Protein AF-A0A433P5H1-F1 (afdb_monomer)

Sequence (281 aa):
MRILTWNINGIRTVLQYYPWSKTKSYKVELHFIELILLGNHHPISWNLSVLLSVGRCLIQYMPNLIHHRPNHSFQETKITRSKLGPDVAMIPGYDAYFSFTRVKQGYSGVVTYVRHPLTPLAAEEGITGVLHRSSPNDETPGPIGHYPSLSVSDAQILDSEGRCVILDFGFFVLFNVYFPHLSGPDRESFKSLFNSVLQCRVEALLDAGREVIVAGDVNVCHREIDHCDPRQSCKDNELQEFGDQPARKWLDTFLAPNGRMVDMCRKFWPERKGMFTCKLG

Structure (mmCIF, N/CA/C/O backbone):
data_AF-A0A433P5H1-F1
#
_entry.id   AF-A0A433P5H1-F1
#
loop_
_atom_site.group_PDB
_atom_site.id
_atom_site.type_symbol
_atom_site.label_atom_id
_atom_site.label_alt_id
_atom_site.label_comp_id
_atom_site.label_asym_id
_atom_site.label_entity_id
_atom_site.label_seq_id
_atom_site.pdbx_PDB_ins_code
_atom_site.Cartn_x
_atom_site.Cartn_y
_atom_site.Cartn_z
_atom_site.occupancy
_atom_site.B_iso_or_equiv
_atom_site.auth_seq_id
_atom_site.auth_comp_id
_atom_site.auth_asym_id
_atom_site.auth_atom_id
_atom_site.pdbx_PDB_model_num
ATOM 1 N N . MET A 1 1 ? -12.288 -11.397 -6.838 1.00 35.31 1 MET A N 1
ATOM 2 C CA . MET A 1 1 ? -11.614 -11.502 -5.535 1.00 35.31 1 MET A CA 1
ATOM 3 C C . MET A 1 1 ? -10.761 -10.258 -5.252 1.00 35.31 1 MET A C 1
ATOM 5 O O . MET A 1 1 ? -9.715 -10.080 -5.856 1.00 35.31 1 MET A O 1
ATOM 9 N N . ARG A 1 2 ? -11.205 -9.416 -4.304 1.00 49.09 2 ARG A N 1
ATOM 10 C CA . ARG A 1 2 ? -10.565 -8.147 -3.903 1.00 49.09 2 ARG A CA 1
ATOM 11 C C . ARG A 1 2 ? -9.982 -8.294 -2.498 1.00 49.09 2 ARG A C 1
ATOM 13 O O . ARG A 1 2 ? -10.756 -8.536 -1.576 1.00 49.09 2 ARG A O 1
ATOM 20 N N . ILE A 1 3 ? -8.663 -8.219 -2.329 1.00 48.94 3 ILE A N 1
ATOM 21 C CA . ILE A 1 3 ? -7.990 -8.653 -1.087 1.00 48.94 3 ILE A CA 1
ATOM 22 C C . ILE A 1 3 ? -7.079 -7.559 -0.531 1.00 48.94 3 ILE A C 1
ATOM 24 O O . ILE A 1 3 ? -6.221 -7.079 -1.262 1.00 48.94 3 ILE A O 1
ATOM 28 N N . LEU A 1 4 ? -7.204 -7.244 0.763 1.00 43.41 4 LEU A N 1
ATOM 29 C CA . LEU A 1 4 ? -6.192 -6.523 1.547 1.00 43.41 4 LEU A CA 1
ATOM 30 C C . LEU A 1 4 ? -5.523 -7.465 2.574 1.00 43.41 4 LEU A C 1
ATOM 32 O O . LEU A 1 4 ? -6.232 -8.188 3.281 1.00 43.41 4 LEU A O 1
ATOM 36 N N . THR A 1 5 ? -4.182 -7.478 2.664 1.00 47.00 5 THR A N 1
ATOM 37 C CA . THR A 1 5 ? -3.417 -8.242 3.689 1.00 47.00 5 THR A CA 1
ATOM 38 C C . THR A 1 5 ? -2.264 -7.452 4.319 1.00 47.00 5 THR A C 1
ATOM 40 O O . THR A 1 5 ? -1.743 -6.522 3.703 1.00 47.00 5 THR A O 1
ATOM 43 N N . TRP A 1 6 ? -1.853 -7.849 5.536 1.00 45.66 6 TRP A N 1
ATOM 44 C CA . TRP A 1 6 ? -1.022 -7.040 6.438 1.00 45.66 6 TRP A CA 1
ATOM 45 C C . TRP A 1 6 ? 0.355 -7.648 6.812 1.00 45.66 6 TRP A C 1
ATOM 47 O O . TRP A 1 6 ? 0.444 -8.783 7.291 1.00 45.66 6 TRP A O 1
ATOM 57 N N . ASN A 1 7 ? 1.370 -6.798 6.591 1.00 55.28 7 ASN A N 1
ATOM 58 C CA . ASN A 1 7 ? 2.763 -6.613 7.059 1.00 55.28 7 ASN A CA 1
ATOM 59 C C . ASN A 1 7 ? 3.743 -7.782 7.374 1.00 55.28 7 ASN A C 1
ATOM 61 O O . ASN A 1 7 ? 3.466 -8.665 8.186 1.00 55.28 7 ASN A O 1
ATOM 65 N N . ILE A 1 8 ? 4.964 -7.656 6.815 1.00 41.97 8 ILE A N 1
ATOM 66 C CA . ILE A 1 8 ? 6.270 -8.024 7.407 1.00 41.97 8 ILE A CA 1
ATOM 67 C C . ILE A 1 8 ? 7.195 -6.793 7.295 1.00 41.97 8 ILE A C 1
ATOM 69 O O . ILE A 1 8 ? 7.596 -6.411 6.193 1.00 41.97 8 ILE A O 1
ATOM 73 N N . ASN A 1 9 ? 7.584 -6.203 8.430 1.00 45.72 9 ASN A N 1
ATOM 74 C CA . ASN A 1 9 ? 8.481 -5.046 8.451 1.00 45.72 9 ASN A CA 1
ATOM 75 C C . ASN A 1 9 ? 9.942 -5.467 8.235 1.00 45.72 9 ASN A C 1
ATOM 77 O O . ASN A 1 9 ? 10.543 -6.110 9.099 1.00 45.72 9 ASN A O 1
ATOM 81 N N . GLY A 1 10 ? 10.514 -5.028 7.109 1.00 45.97 10 GLY A N 1
ATOM 82 C CA . GLY A 1 10 ? 11.950 -4.957 6.848 1.00 45.97 10 GLY A CA 1
ATOM 83 C C . GLY A 1 10 ? 12.648 -6.299 6.641 1.00 45.97 10 GLY A C 1
ATOM 84 O O . GLY A 1 10 ? 12.920 -7.026 7.592 1.00 45.97 10 GLY A O 1
ATOM 85 N N . ILE A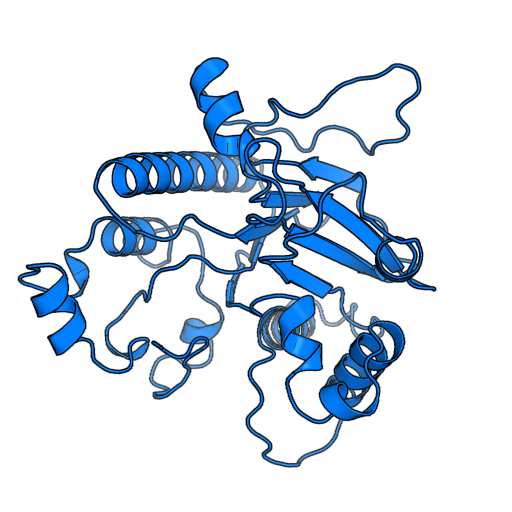 1 11 ? 13.113 -6.562 5.415 1.00 46.19 11 ILE A N 1
ATOM 86 C CA . ILE A 1 11 ? 13.964 -7.732 5.111 1.00 46.19 11 ILE A CA 1
ATOM 87 C C . ILE A 1 11 ? 15.212 -7.781 6.023 1.00 46.19 11 ILE A C 1
ATOM 89 O O . ILE A 1 11 ? 15.625 -8.833 6.497 1.00 46.19 11 ILE A O 1
ATOM 93 N N . ARG A 1 12 ? 15.769 -6.610 6.374 1.00 45.72 12 ARG A N 1
ATOM 94 C CA . ARG A 1 12 ? 16.958 -6.481 7.238 1.00 45.72 12 ARG A CA 1
ATOM 95 C C . ARG A 1 12 ? 16.707 -6.863 8.697 1.00 45.72 12 ARG A C 1
ATOM 97 O O . ARG A 1 12 ? 17.631 -7.320 9.368 1.00 45.72 12 ARG A O 1
ATOM 104 N N . THR A 1 13 ? 15.501 -6.627 9.206 1.00 48.03 13 THR A N 1
ATOM 105 C CA . THR A 1 13 ? 15.136 -6.918 10.598 1.00 48.03 13 THR A CA 1
ATOM 106 C C . THR A 1 13 ? 14.777 -8.382 10.789 1.00 48.03 13 THR A C 1
ATOM 108 O O . THR A 1 13 ? 14.975 -8.893 11.885 1.00 48.03 13 THR A O 1
ATOM 111 N N . VAL A 1 14 ? 14.368 -9.098 9.734 1.00 47.91 14 VAL A N 1
ATOM 112 C CA . VAL A 1 14 ? 14.086 -10.544 9.804 1.00 47.91 14 VAL A CA 1
ATOM 113 C C . VAL A 1 14 ? 15.299 -11.336 10.306 1.00 47.91 14 VAL A C 1
ATOM 115 O O . VAL A 1 14 ? 15.149 -12.186 11.182 1.00 47.91 14 VAL A O 1
ATOM 118 N N . LEU A 1 15 ? 16.520 -10.982 9.880 1.00 49.72 15 LEU A N 1
ATOM 119 C CA . LEU A 1 15 ? 17.766 -11.604 10.363 1.00 49.72 15 LEU A CA 1
ATOM 120 C C . LEU A 1 15 ? 18.070 -11.341 11.850 1.00 49.72 15 LEU A C 1
ATOM 122 O O . LEU A 1 15 ? 19.042 -11.875 12.377 1.00 49.72 15 LEU A O 1
ATOM 126 N N . GLN A 1 16 ? 17.289 -10.511 12.538 1.00 49.03 16 GLN A N 1
ATOM 127 C CA . GLN A 1 16 ? 17.422 -10.282 13.979 1.00 49.03 16 GLN A CA 1
ATOM 128 C C . GLN A 1 16 ? 16.511 -11.215 14.794 1.00 49.03 16 GLN A C 1
ATOM 130 O O . GLN A 1 16 ? 16.732 -11.386 15.992 1.00 49.03 16 GLN A O 1
ATOM 135 N N . TYR A 1 17 ? 15.539 -11.875 14.156 1.00 42.44 17 TYR A N 1
ATOM 136 C CA . TYR A 1 17 ? 14.603 -12.793 14.804 1.00 42.44 17 TYR A CA 1
ATOM 137 C C . TYR A 1 17 ? 15.025 -14.255 14.621 1.00 42.44 17 TYR A C 1
ATOM 139 O O . TYR A 1 17 ? 15.612 -14.648 13.615 1.00 42.44 17 TYR A O 1
ATOM 147 N N . TYR A 1 18 ? 14.741 -15.093 15.615 1.00 41.03 18 TYR A N 1
ATOM 148 C CA . TYR A 1 18 ? 14.962 -16.537 15.528 1.00 41.03 18 TYR A CA 1
ATOM 149 C C . TYR A 1 18 ? 13.942 -17.188 14.564 1.00 41.03 18 TYR A C 1
ATOM 151 O O . TYR A 1 18 ? 12.782 -16.785 14.601 1.00 41.03 18 TYR A O 1
ATOM 159 N N . PRO A 1 19 ? 14.311 -18.210 13.755 1.00 41.72 19 PRO A N 1
ATOM 160 C CA . PRO A 1 19 ? 15.626 -18.862 13.666 1.00 41.72 19 PRO A CA 1
ATOM 161 C C . PRO A 1 19 ? 16.646 -18.146 12.760 1.00 41.72 19 PRO A C 1
ATOM 163 O O . PRO A 1 19 ? 17.819 -18.523 12.751 1.00 41.72 19 PRO A O 1
ATOM 166 N N . TRP A 1 20 ? 16.233 -17.113 12.024 1.00 51.00 20 TRP A N 1
ATOM 167 C CA . TRP A 1 20 ? 17.030 -16.439 10.988 1.00 51.00 20 TRP A CA 1
ATOM 168 C C . TRP A 1 20 ? 18.277 -15.715 11.514 1.00 51.00 20 TRP A C 1
ATOM 170 O O . TRP A 1 20 ? 19.281 -15.613 10.806 1.00 51.00 20 TRP A O 1
ATOM 180 N N . SER A 1 21 ? 18.279 -15.317 12.787 1.00 51.84 21 SER A N 1
ATOM 181 C CA . SER A 1 21 ? 19.451 -14.759 13.472 1.00 51.84 21 SER A CA 1
ATOM 182 C C . SER A 1 21 ? 20.641 -15.710 13.584 1.00 51.84 21 SER A C 1
ATOM 184 O O . SER A 1 21 ? 21.773 -15.247 13.752 1.00 51.84 21 SER A O 1
ATOM 186 N N . LYS A 1 22 ? 20.424 -17.025 13.427 1.00 55.06 22 LYS A N 1
ATOM 187 C CA . LYS A 1 22 ? 21.502 -18.026 13.416 1.00 55.06 22 LYS A CA 1
ATOM 188 C C . LYS A 1 22 ? 22.166 -18.192 12.052 1.00 55.06 22 LYS A C 1
ATOM 190 O O . LYS A 1 22 ? 23.351 -18.501 12.003 1.00 55.06 22 LYS A O 1
ATOM 195 N N . THR A 1 23 ? 21.425 -18.017 10.959 1.00 60.25 23 THR A N 1
ATOM 196 C CA . THR A 1 23 ? 21.909 -18.316 9.601 1.00 60.25 23 THR A CA 1
ATOM 197 C C . THR A 1 23 ? 22.296 -17.068 8.817 1.00 60.25 23 THR A C 1
ATOM 199 O O . THR A 1 23 ? 23.114 -17.173 7.907 1.00 60.25 23 THR A O 1
ATOM 202 N N . LYS A 1 24 ? 21.745 -15.894 9.174 1.00 58.88 24 LYS A N 1
ATOM 203 C CA . LYS A 1 24 ? 22.037 -14.584 8.557 1.00 58.88 24 LYS A CA 1
ATOM 204 C C . LYS A 1 24 ? 22.008 -14.608 7.019 1.00 58.88 24 LYS A C 1
ATOM 206 O O . LYS A 1 24 ? 22.785 -13.913 6.372 1.00 58.88 24 LYS A O 1
ATOM 211 N N . SER A 1 25 ? 21.132 -15.426 6.432 1.00 58.28 25 SER A N 1
ATOM 212 C CA . SER A 1 25 ? 21.059 -15.642 4.986 1.00 58.28 25 SER A CA 1
ATOM 213 C C . SER A 1 25 ? 19.622 -15.550 4.482 1.00 58.28 25 SER A C 1
ATOM 215 O O . SER A 1 25 ? 18.773 -16.354 4.870 1.00 58.28 25 SER A O 1
ATOM 217 N N . TYR A 1 26 ? 19.383 -14.630 3.545 1.00 54.66 26 TYR A N 1
ATOM 218 C CA . TYR A 1 26 ? 18.093 -14.454 2.865 1.00 54.66 26 TYR A CA 1
ATOM 219 C C . TYR A 1 26 ? 17.692 -15.684 2.026 1.00 54.66 26 TYR A C 1
ATOM 221 O O . TYR A 1 26 ? 16.515 -16.005 1.891 1.00 54.66 26 TYR A O 1
ATOM 229 N N . LYS A 1 27 ? 18.672 -16.456 1.529 1.00 55.88 27 LYS A N 1
ATOM 230 C CA . LYS A 1 27 ? 18.425 -17.729 0.825 1.00 55.88 27 LYS A CA 1
ATOM 231 C C . LYS A 1 27 ? 17.810 -18.784 1.750 1.00 55.88 27 LYS A C 1
ATOM 233 O O . LYS A 1 27 ? 16.952 -19.559 1.336 1.00 55.88 27 LYS A O 1
ATOM 238 N N . VAL A 1 28 ? 18.260 -18.813 3.003 1.00 51.38 28 VAL A N 1
ATOM 239 C CA . VAL A 1 28 ? 17.728 -19.711 4.034 1.00 51.38 28 VAL A CA 1
ATOM 240 C C . VAL A 1 28 ? 16.360 -19.217 4.517 1.00 51.38 28 VAL A C 1
ATOM 242 O O . VAL A 1 28 ? 15.496 -20.032 4.813 1.00 51.38 28 VAL A O 1
ATOM 245 N N . GLU A 1 29 ? 16.118 -17.905 4.523 1.00 54.69 29 GLU A N 1
ATOM 246 C CA . GLU A 1 29 ? 14.837 -17.301 4.907 1.00 54.69 29 GLU A CA 1
ATOM 247 C C . GLU A 1 29 ? 13.662 -17.779 4.050 1.00 54.69 29 GLU A C 1
ATOM 249 O O . GLU A 1 29 ? 12.714 -18.334 4.606 1.00 54.69 29 GLU A O 1
ATOM 254 N N . LEU A 1 30 ? 13.745 -17.650 2.720 1.00 52.72 30 LEU A N 1
ATOM 255 C CA . LEU A 1 30 ? 12.670 -18.103 1.825 1.00 52.72 30 LEU A CA 1
ATOM 256 C C . LEU A 1 30 ? 12.423 -19.610 1.956 1.00 52.72 30 LEU A C 1
ATOM 258 O O . LEU A 1 30 ? 11.279 -20.055 1.983 1.00 52.72 30 LEU A O 1
ATOM 262 N N . HIS A 1 31 ? 13.487 -20.396 2.138 1.00 48.28 31 HIS A N 1
ATOM 263 C CA . HIS A 1 31 ? 13.376 -21.836 2.355 1.00 48.28 31 HIS A CA 1
ATOM 264 C C . HIS A 1 31 ? 12.679 -22.180 3.686 1.00 48.28 31 HIS A C 1
ATOM 266 O O . HIS A 1 31 ? 11.855 -23.090 3.734 1.00 48.28 31 HIS A O 1
ATOM 272 N N . PHE A 1 32 ? 12.958 -21.445 4.769 1.00 45.59 32 PHE A N 1
ATOM 273 C CA . PHE A 1 32 ? 12.267 -21.619 6.053 1.00 45.59 32 PHE A CA 1
ATOM 274 C C . PHE A 1 32 ? 10.804 -21.176 5.992 1.00 45.59 32 PHE A C 1
ATOM 276 O O . PHE A 1 32 ? 9.950 -21.852 6.565 1.00 45.59 32 PHE A O 1
ATOM 283 N N . ILE A 1 33 ? 10.501 -20.083 5.284 1.00 48.59 33 ILE A N 1
ATOM 284 C CA . ILE A 1 33 ? 9.118 -19.660 5.037 1.00 48.59 33 ILE A CA 1
ATOM 285 C C . ILE A 1 33 ? 8.384 -20.778 4.286 1.00 48.59 33 ILE A C 1
ATOM 287 O O . ILE A 1 33 ? 7.329 -21.212 4.734 1.00 48.59 33 ILE A O 1
ATOM 291 N N . GLU A 1 34 ? 8.975 -21.332 3.225 1.00 44.97 34 GLU A N 1
ATOM 292 C CA . GLU A 1 34 ? 8.431 -22.486 2.496 1.00 44.97 34 GLU A CA 1
ATOM 293 C C . GLU A 1 34 ? 8.202 -23.721 3.389 1.00 44.97 34 GLU A C 1
ATOM 295 O O . GLU A 1 34 ? 7.170 -24.374 3.261 1.00 44.97 34 GLU A O 1
ATOM 300 N N . LEU A 1 35 ? 9.104 -24.035 4.325 1.00 38.28 35 LEU A N 1
ATOM 301 C CA . LEU A 1 35 ? 8.941 -25.170 5.247 1.00 38.28 35 LEU A CA 1
ATOM 302 C C . LEU A 1 35 ? 7.813 -24.962 6.272 1.00 38.28 35 LEU A C 1
ATOM 304 O O . LEU A 1 35 ? 7.065 -25.898 6.549 1.00 38.28 35 LEU A O 1
ATOM 308 N N . ILE A 1 36 ? 7.648 -23.746 6.807 1.00 40.16 36 ILE A N 1
ATOM 309 C CA . ILE A 1 36 ? 6.533 -23.388 7.709 1.00 40.16 36 ILE A CA 1
ATOM 310 C C . ILE A 1 36 ? 5.183 -23.532 6.984 1.00 40.16 36 ILE A C 1
ATOM 312 O O . ILE A 1 36 ? 4.183 -23.929 7.584 1.00 40.16 36 ILE A O 1
ATOM 316 N N . LEU A 1 37 ? 5.161 -23.245 5.682 1.00 38.38 37 LEU A N 1
ATOM 317 C CA . LEU A 1 37 ? 3.977 -23.327 4.828 1.00 38.38 37 LEU A CA 1
ATOM 318 C C . LEU A 1 37 ? 3.575 -24.765 4.458 1.00 38.38 37 LEU A C 1
ATOM 320 O O . LEU A 1 37 ? 2.394 -25.008 4.214 1.00 38.38 37 LEU A O 1
ATOM 324 N N . LEU A 1 38 ? 4.531 -25.702 4.412 1.00 37.59 38 LEU A N 1
ATOM 325 C CA . LEU A 1 38 ? 4.343 -27.066 3.895 1.00 37.59 38 LEU A CA 1
ATOM 326 C C . LEU A 1 38 ? 3.950 -28.122 4.949 1.00 37.59 38 LEU A C 1
ATOM 328 O O . LEU A 1 38 ? 3.663 -29.254 4.571 1.00 37.59 38 LEU A O 1
ATOM 332 N N . GLY A 1 39 ? 3.839 -27.762 6.234 1.00 39.62 39 GLY A N 1
ATOM 333 C CA . GLY A 1 39 ? 3.111 -28.565 7.226 1.00 39.62 39 GLY A CA 1
ATOM 334 C C . GLY A 1 39 ? 3.898 -28.977 8.469 1.00 39.62 39 GLY A C 1
ATOM 335 O O . GLY A 1 39 ? 4.557 -30.009 8.480 1.00 39.62 39 GLY A O 1
ATOM 336 N N . ASN A 1 40 ? 3.711 -28.245 9.573 1.00 32.19 40 ASN A N 1
ATOM 337 C CA . ASN A 1 40 ? 3.862 -28.809 10.916 1.00 32.19 40 ASN A CA 1
ATOM 338 C C . ASN A 1 40 ? 2.899 -28.143 11.914 1.00 32.19 40 ASN A C 1
ATOM 340 O O . ASN A 1 40 ? 2.864 -26.923 12.057 1.00 32.19 40 ASN A O 1
ATOM 344 N N . HIS A 1 41 ? 2.120 -28.972 12.614 1.00 34.00 41 HIS A N 1
ATOM 345 C CA . HIS A 1 41 ? 1.026 -28.630 13.536 1.00 34.00 41 HIS A CA 1
ATOM 346 C C . HIS A 1 41 ? 1.468 -28.047 14.898 1.00 34.00 41 HIS A C 1
ATOM 348 O O . HIS A 1 41 ? 0.773 -28.216 15.899 1.00 34.00 41 HIS A O 1
ATOM 354 N N . HIS A 1 42 ? 2.600 -27.344 14.981 1.00 27.42 42 HIS A N 1
ATOM 355 C CA . HIS A 1 42 ? 3.029 -26.738 16.245 1.00 27.42 42 HIS A CA 1
ATOM 356 C C . HIS A 1 42 ? 2.523 -25.292 16.391 1.00 27.42 42 HIS A C 1
ATOM 358 O O . HIS A 1 42 ? 2.663 -24.499 15.457 1.00 27.42 42 HIS A O 1
ATOM 364 N N . PRO A 1 43 ? 1.957 -24.909 17.555 1.00 28.61 43 PRO A N 1
ATOM 365 C CA . PRO A 1 43 ? 1.471 -23.559 17.799 1.00 28.61 43 PRO A CA 1
ATOM 366 C C . PRO A 1 43 ? 2.668 -22.660 18.109 1.00 28.61 43 PRO A C 1
ATOM 368 O O . PRO A 1 43 ? 3.011 -22.427 19.264 1.00 28.61 43 PRO A O 1
ATOM 371 N N . ILE A 1 44 ? 3.343 -22.181 17.068 1.00 29.05 44 ILE A N 1
ATOM 372 C CA . ILE A 1 44 ? 4.420 -21.207 17.215 1.00 29.05 44 ILE A CA 1
ATOM 373 C C . ILE A 1 44 ? 3.948 -19.893 16.590 1.00 29.05 44 ILE A C 1
ATOM 375 O O . ILE A 1 44 ? 3.798 -19.770 15.378 1.00 29.05 44 ILE A O 1
ATOM 379 N N . SER A 1 45 ? 3.664 -18.924 17.459 1.00 25.02 45 SER A N 1
ATOM 380 C CA . SER A 1 45 ? 3.284 -17.551 17.125 1.00 25.02 45 SER A CA 1
ATOM 381 C C . SER A 1 45 ? 4.451 -16.834 16.437 1.00 25.02 45 SER A C 1
ATOM 383 O O . SER A 1 45 ? 5.310 -16.274 17.117 1.00 25.02 45 SER A O 1
ATOM 385 N N . TRP A 1 46 ? 4.468 -16.813 15.103 1.00 32.81 46 TRP A N 1
ATOM 386 C CA . TRP A 1 46 ? 5.326 -15.907 14.339 1.00 32.81 46 TRP A CA 1
ATOM 387 C C . TRP A 1 46 ? 4.519 -15.097 13.328 1.00 32.81 46 TRP A C 1
ATOM 389 O O . TRP A 1 46 ? 3.662 -15.603 12.605 1.00 32.81 46 TRP A O 1
ATOM 399 N N . ASN A 1 47 ? 4.818 -13.805 13.340 1.00 34.31 47 ASN A N 1
ATOM 400 C CA . ASN A 1 47 ? 4.224 -12.729 12.568 1.00 34.31 47 ASN A CA 1
ATOM 401 C C . ASN A 1 47 ? 4.751 -12.793 11.121 1.00 34.31 47 ASN A C 1
ATOM 403 O O . ASN A 1 47 ? 5.803 -12.241 10.810 1.00 34.31 47 ASN A O 1
ATOM 407 N N . LEU A 1 48 ? 4.081 -13.581 10.275 1.00 37.72 48 LEU A N 1
ATOM 408 C CA . LEU A 1 48 ? 4.493 -13.880 8.896 1.00 37.72 48 LEU A CA 1
ATOM 409 C C . LEU A 1 48 ? 3.258 -13.936 7.978 1.00 37.72 48 LEU A C 1
ATOM 411 O O . LEU A 1 48 ? 2.949 -14.947 7.355 1.00 37.72 48 LEU A O 1
ATOM 415 N N . SER A 1 49 ? 2.462 -12.865 7.959 1.00 40.38 49 SER A N 1
ATOM 416 C CA . SER A 1 49 ? 1.054 -12.936 7.527 1.00 40.38 49 SER A CA 1
ATOM 417 C C . SER A 1 49 ? 0.722 -12.471 6.106 1.00 40.38 49 SER A C 1
ATOM 419 O O . SER A 1 49 ? -0.425 -12.649 5.697 1.00 40.38 49 SER A O 1
ATOM 421 N N . VAL A 1 50 ? 1.662 -11.970 5.298 1.00 38.59 50 VAL A N 1
ATOM 422 C CA . VAL A 1 50 ? 1.288 -11.406 3.981 1.00 38.59 50 VAL A CA 1
ATOM 423 C C . VAL A 1 50 ? 0.862 -12.487 2.972 1.00 38.59 50 VAL A C 1
ATOM 425 O O . VAL A 1 50 ? -0.165 -12.338 2.321 1.00 38.59 50 VAL A O 1
ATOM 428 N N . LEU A 1 51 ? 1.561 -13.627 2.880 1.00 37.47 51 LEU A N 1
ATOM 429 C CA . LEU A 1 51 ? 1.236 -14.672 1.883 1.00 37.47 51 LEU A CA 1
ATOM 430 C C . LEU A 1 51 ? 0.641 -15.961 2.438 1.00 37.47 51 LEU A C 1
ATOM 432 O O . LEU A 1 51 ? 0.022 -16.706 1.684 1.00 37.47 51 LEU A O 1
ATOM 436 N N . LEU A 1 52 ? 0.724 -16.195 3.749 1.00 36.38 52 LEU A N 1
ATOM 437 C CA . LEU A 1 52 ? -0.029 -17.268 4.408 1.00 36.38 52 LEU A CA 1
ATOM 438 C C . LEU A 1 52 ? -1.548 -17.070 4.238 1.00 36.38 52 LEU A C 1
ATOM 440 O O . LEU A 1 52 ? -2.278 -18.028 3.976 1.00 36.38 52 LEU A O 1
ATOM 444 N N . SER A 1 53 ? -2.010 -15.818 4.356 1.00 34.78 53 SER A N 1
ATOM 445 C CA . SER A 1 53 ? -3.419 -15.432 4.199 1.00 34.78 53 SER A CA 1
ATOM 446 C C . SER A 1 53 ? -3.872 -15.489 2.734 1.00 34.78 53 SER A C 1
ATOM 448 O O . SER A 1 53 ? -4.879 -16.126 2.421 1.00 34.78 53 SER A O 1
ATOM 450 N N . VAL A 1 54 ? -3.084 -14.909 1.817 1.00 36.81 54 VAL A N 1
ATOM 451 C CA . VAL A 1 54 ? -3.380 -14.927 0.373 1.00 36.81 54 VAL A CA 1
ATOM 452 C C . VAL A 1 54 ? -3.308 -16.347 -0.192 1.00 36.81 54 VAL A C 1
ATOM 454 O O . VAL A 1 54 ? -4.190 -16.729 -0.950 1.00 36.81 54 VAL A O 1
ATOM 457 N N . GLY A 1 55 ? -2.327 -17.157 0.217 1.00 33.88 55 GLY A N 1
ATOM 458 C CA . GLY A 1 55 ? -2.177 -18.548 -0.215 1.00 33.88 55 GLY A CA 1
ATOM 459 C C . GLY A 1 55 ? -3.368 -19.417 0.185 1.00 33.88 55 GLY A C 1
ATOM 460 O O . GLY A 1 55 ? -3.938 -20.091 -0.665 1.00 33.88 55 GLY A O 1
ATOM 461 N N . ARG A 1 56 ? -3.829 -19.347 1.444 1.00 33.50 56 ARG A N 1
ATOM 462 C CA . ARG A 1 56 ? -5.041 -20.075 1.873 1.00 33.50 56 ARG A CA 1
ATOM 463 C C . ARG A 1 56 ? -6.307 -19.575 1.177 1.00 33.50 56 ARG A C 1
ATOM 465 O O . ARG A 1 56 ? -7.163 -20.384 0.832 1.00 33.50 56 ARG A O 1
ATOM 472 N N . CYS A 1 57 ? -6.414 -18.267 0.936 1.00 32.94 57 CYS A N 1
ATOM 473 C CA . CYS A 1 57 ? -7.535 -17.688 0.201 1.00 32.94 57 CYS A CA 1
ATOM 474 C C . CYS A 1 57 ? -7.540 -18.140 -1.271 1.00 32.94 57 CYS A C 1
ATOM 476 O O . CYS A 1 57 ? -8.558 -18.616 -1.760 1.00 32.94 57 CYS A O 1
ATOM 478 N N . LEU A 1 58 ? -6.407 -18.084 -1.972 1.00 33.91 58 LEU A N 1
ATOM 479 C CA . LEU A 1 58 ? -6.290 -18.564 -3.352 1.00 33.91 58 LEU A CA 1
ATOM 480 C C . LEU A 1 58 ? -6.572 -20.068 -3.463 1.00 33.91 58 LEU A C 1
ATOM 482 O O . LEU A 1 58 ? -7.273 -20.470 -4.382 1.00 33.91 58 LEU A O 1
ATOM 486 N N . ILE A 1 59 ? -6.126 -20.883 -2.501 1.00 37.19 59 ILE A N 1
ATOM 487 C CA . ILE A 1 59 ? -6.440 -22.324 -2.446 1.00 37.19 59 ILE A CA 1
ATOM 488 C C . ILE A 1 59 ? -7.955 -22.569 -2.320 1.00 37.19 59 ILE A C 1
ATOM 490 O O . ILE A 1 59 ? -8.472 -23.509 -2.918 1.00 37.19 59 ILE A O 1
ATOM 494 N N . GLN A 1 60 ? -8.680 -21.719 -1.581 1.00 33.88 60 GLN A N 1
ATOM 495 C CA . GLN A 1 60 ? -10.129 -21.852 -1.388 1.00 33.88 60 GLN A CA 1
ATOM 496 C C . GLN A 1 60 ? -10.955 -21.361 -2.591 1.00 33.88 60 GLN A C 1
ATOM 498 O O . GLN A 1 60 ? -11.997 -21.944 -2.881 1.00 33.88 60 GLN A O 1
ATOM 503 N N . TYR A 1 61 ? -10.519 -20.303 -3.284 1.00 32.47 61 TYR A N 1
ATOM 504 C CA . TYR A 1 61 ? -11.263 -19.706 -4.408 1.00 32.47 61 TYR A CA 1
ATOM 505 C C . TYR A 1 61 ? -10.764 -20.153 -5.797 1.00 32.47 61 TYR A C 1
ATOM 507 O O . TYR A 1 61 ? -11.464 -19.942 -6.784 1.00 32.47 61 TYR A O 1
ATOM 515 N N . MET A 1 62 ? -9.585 -20.780 -5.893 1.00 34.53 62 MET A N 1
ATOM 516 C CA . MET A 1 62 ? -8.985 -21.306 -7.128 1.00 34.53 62 MET A CA 1
ATOM 517 C C . MET A 1 62 ? -8.235 -22.630 -6.859 1.00 34.53 62 MET A C 1
ATOM 519 O O . MET A 1 62 ? -7.002 -22.669 -6.856 1.00 34.53 62 MET A O 1
ATOM 523 N N . PRO A 1 63 ? -8.955 -23.751 -6.669 1.00 34.25 63 PRO A N 1
ATOM 524 C CA . PRO A 1 63 ? -8.375 -25.035 -6.263 1.00 34.25 63 PRO A CA 1
ATOM 525 C C . PRO A 1 63 ? -7.431 -25.672 -7.299 1.00 34.25 63 PRO A C 1
ATOM 527 O O . PRO A 1 63 ? -6.777 -26.655 -6.999 1.00 34.25 63 PRO A O 1
ATOM 530 N N . ASN A 1 64 ? -7.278 -25.127 -8.507 1.00 35.88 64 ASN A N 1
ATOM 531 C CA . ASN A 1 64 ? -6.298 -25.645 -9.472 1.00 35.88 64 ASN A CA 1
ATOM 532 C C . ASN A 1 64 ? -4.888 -25.034 -9.311 1.00 35.88 64 ASN A C 1
ATOM 534 O O . ASN A 1 64 ? -3.962 -25.468 -9.988 1.00 35.88 64 ASN A O 1
ATOM 538 N N . LEU A 1 65 ? -4.684 -24.074 -8.393 1.00 38.59 65 LEU A N 1
ATOM 539 C CA . LEU A 1 65 ? -3.359 -23.506 -8.067 1.00 38.59 65 LEU A CA 1
ATOM 540 C C . LEU A 1 65 ? -2.534 -24.352 -7.064 1.00 38.59 65 LEU A C 1
ATOM 542 O O . LEU A 1 65 ? -1.448 -23.939 -6.657 1.00 38.59 65 LEU A O 1
ATOM 546 N N . ILE A 1 66 ? -3.031 -25.533 -6.667 1.00 33.78 66 ILE A N 1
ATOM 547 C CA . ILE A 1 66 ? -2.595 -26.357 -5.513 1.00 33.78 66 ILE A CA 1
ATOM 548 C C . ILE A 1 66 ? -1.109 -26.787 -5.506 1.00 33.78 66 ILE A C 1
ATOM 550 O O . ILE A 1 66 ? -0.608 -27.215 -4.467 1.00 33.78 66 ILE A O 1
ATOM 554 N N . HIS A 1 67 ? -0.352 -26.623 -6.592 1.00 39.25 67 HIS A N 1
ATOM 555 C CA . HIS A 1 67 ? 1.045 -27.078 -6.663 1.00 39.25 67 HIS A CA 1
ATOM 556 C C . HIS A 1 67 ? 2.116 -25.976 -6.599 1.00 39.25 67 HIS A C 1
ATOM 558 O O . HIS A 1 67 ? 3.309 -26.289 -6.643 1.00 39.25 67 HIS A O 1
ATOM 564 N N . HIS A 1 68 ? 1.742 -24.700 -6.451 1.00 43.12 68 HIS A N 1
ATOM 565 C CA . HIS A 1 68 ? 2.699 -23.589 -6.516 1.00 43.12 68 HIS A CA 1
ATOM 566 C C . HIS A 1 68 ? 3.019 -22.986 -5.138 1.00 43.12 68 HIS A C 1
ATOM 568 O O . HIS A 1 68 ? 2.137 -22.553 -4.399 1.00 43.12 68 HIS A O 1
ATOM 574 N N . ARG A 1 69 ? 4.315 -22.967 -4.785 1.00 51.44 69 ARG A N 1
ATOM 575 C CA . ARG A 1 69 ? 4.847 -22.304 -3.576 1.00 51.44 69 ARG A CA 1
ATOM 576 C C . ARG A 1 69 ? 4.723 -20.767 -3.718 1.00 51.44 69 ARG A C 1
ATOM 578 O O . ARG A 1 69 ? 4.752 -20.288 -4.850 1.00 51.44 69 ARG A O 1
ATOM 585 N N . PRO A 1 70 ? 4.576 -19.995 -2.623 1.00 57.41 70 PRO A N 1
ATOM 586 C CA . PRO A 1 70 ? 4.140 -18.598 -2.706 1.00 57.41 70 PRO A CA 1
ATOM 587 C C . PRO A 1 70 ? 5.221 -17.615 -3.178 1.00 57.41 70 PRO A C 1
ATOM 589 O O . PRO A 1 70 ? 6.410 -17.835 -2.978 1.00 57.41 70 PRO A O 1
ATOM 592 N N . ASN A 1 71 ? 4.773 -16.499 -3.761 1.00 56.38 71 ASN A N 1
ATOM 593 C CA . ASN A 1 71 ? 5.574 -15.286 -3.976 1.00 56.38 71 ASN A CA 1
ATOM 594 C C . ASN A 1 71 ? 5.876 -14.601 -2.631 1.00 56.38 71 ASN A C 1
ATOM 596 O O . ASN A 1 71 ? 5.258 -14.950 -1.632 1.00 56.38 71 ASN A O 1
ATOM 600 N N . HIS A 1 72 ? 6.777 -13.615 -2.582 1.00 59.62 72 HIS A N 1
ATOM 601 C CA . HIS A 1 72 ? 7.133 -12.901 -1.346 1.00 59.62 72 HIS A CA 1
ATOM 602 C C . HIS A 1 72 ? 7.180 -11.385 -1.540 1.00 59.62 72 HIS A C 1
ATOM 604 O O . HIS A 1 72 ? 7.957 -10.894 -2.347 1.00 59.62 72 HIS A O 1
ATOM 610 N N . SER A 1 73 ? 6.395 -10.629 -0.771 1.00 54.00 73 SER A N 1
ATOM 611 C CA . SER A 1 73 ? 6.389 -9.159 -0.795 1.00 54.00 73 SER A CA 1
ATOM 612 C C . SER A 1 73 ? 6.916 -8.602 0.521 1.00 54.00 73 SER A C 1
ATOM 614 O O . SER A 1 73 ? 6.381 -8.918 1.582 1.00 54.00 73 SER A O 1
ATOM 616 N N . PHE A 1 74 ? 7.939 -7.755 0.440 1.00 58.44 74 PHE A N 1
ATOM 617 C CA . PHE A 1 74 ? 8.576 -7.109 1.584 1.00 58.44 74 PHE A CA 1
ATOM 618 C C . PHE A 1 74 ? 8.499 -5.585 1.474 1.00 58.44 74 PHE A C 1
ATOM 620 O O . PHE A 1 74 ? 8.591 -5.016 0.380 1.00 58.44 74 PHE A O 1
ATOM 627 N N . GLN A 1 75 ? 8.382 -4.938 2.634 1.00 61.81 75 GLN A N 1
ATOM 628 C CA . GLN A 1 75 ? 8.370 -3.486 2.800 1.00 61.81 75 GLN A CA 1
ATOM 629 C C . GLN A 1 75 ? 9.561 -3.029 3.655 1.00 61.81 75 GLN A C 1
ATOM 631 O O . GLN A 1 75 ? 10.207 -3.840 4.322 1.00 61.81 75 GLN A O 1
ATOM 636 N N . GLU A 1 76 ? 9.873 -1.731 3.621 1.00 62.72 76 GLU A N 1
ATOM 637 C CA . GLU A 1 76 ? 11.029 -1.134 4.306 1.00 62.72 76 GLU A CA 1
ATOM 638 C C . GLU A 1 76 ? 12.370 -1.814 3.981 1.00 62.72 76 GLU A C 1
ATOM 640 O O . GLU A 1 76 ? 13.165 -2.139 4.870 1.00 62.72 76 GLU A O 1
ATOM 645 N N . THR A 1 77 ? 12.668 -2.026 2.698 1.00 52.06 77 THR A N 1
ATOM 646 C CA . THR A 1 77 ? 13.951 -2.638 2.314 1.00 52.06 77 THR A CA 1
ATOM 647 C C . THR A 1 77 ? 15.139 -1.800 2.791 1.00 52.06 77 THR A C 1
ATOM 649 O O . THR A 1 77 ? 16.179 -2.352 3.163 1.00 52.06 77 THR A O 1
ATOM 652 N N . LYS A 1 78 ? 14.990 -0.465 2.807 1.00 61.84 78 LYS A N 1
ATOM 653 C CA . LYS A 1 78 ? 16.044 0.514 3.128 1.00 61.84 78 LYS A CA 1
ATOM 654 C C . LYS A 1 78 ? 17.288 0.319 2.246 1.00 61.84 78 LYS A C 1
ATOM 656 O O . LYS A 1 78 ? 18.397 0.703 2.619 1.00 61.84 78 LYS A O 1
ATOM 661 N N . ILE A 1 79 ? 17.113 -0.293 1.073 1.00 63.38 79 ILE A N 1
ATOM 662 C CA . ILE A 1 79 ? 18.162 -0.543 0.082 1.00 63.38 79 ILE A CA 1
ATOM 663 C C . ILE A 1 79 ? 18.036 0.510 -1.017 1.00 63.38 79 ILE A C 1
ATOM 665 O O . ILE A 1 79 ? 16.940 0.845 -1.453 1.00 63.38 79 ILE A O 1
ATOM 669 N N . THR A 1 80 ? 19.169 1.047 -1.465 1.00 66.94 80 THR A N 1
ATOM 670 C CA . THR A 1 80 ? 19.245 1.911 -2.649 1.00 66.94 80 THR A CA 1
ATOM 671 C C . THR A 1 80 ? 19.725 1.096 -3.841 1.00 66.94 80 THR A C 1
ATOM 673 O O . THR A 1 80 ? 20.494 0.154 -3.659 1.00 66.94 80 THR A O 1
ATOM 676 N N . ARG A 1 81 ? 19.361 1.496 -5.066 1.00 71.31 81 ARG A N 1
ATOM 677 C CA . ARG A 1 81 ? 19.795 0.807 -6.298 1.00 71.31 81 ARG A CA 1
ATOM 678 C C . ARG A 1 81 ? 21.316 0.607 -6.370 1.00 71.31 81 ARG A C 1
ATOM 680 O O . ARG A 1 81 ? 21.774 -0.463 -6.734 1.00 71.31 81 ARG A O 1
ATOM 687 N N . SER A 1 82 ? 22.098 1.603 -5.948 1.00 72.38 82 SER A N 1
ATOM 688 C CA . SER A 1 82 ? 23.570 1.543 -5.914 1.00 72.38 82 SER A CA 1
ATOM 689 C C . SER A 1 82 ? 24.158 0.563 -4.892 1.00 72.38 82 SER A C 1
ATOM 691 O O . SER A 1 82 ? 25.330 0.221 -4.985 1.00 72.38 82 SER A O 1
ATOM 693 N N . LYS A 1 83 ? 23.372 0.145 -3.895 1.00 69.00 83 LYS A N 1
ATOM 694 C CA . LYS A 1 83 ? 23.786 -0.761 -2.812 1.00 69.00 83 LYS A CA 1
ATOM 695 C C . LYS A 1 83 ? 23.087 -2.120 -2.909 1.00 69.00 83 LYS A C 1
ATOM 697 O O . LYS A 1 83 ? 23.136 -2.892 -1.953 1.00 69.00 83 LYS A O 1
ATOM 702 N N . LEU A 1 84 ? 22.395 -2.389 -4.017 1.00 73.38 84 LEU A N 1
ATOM 703 C CA . LEU A 1 84 ? 21.723 -3.657 -4.246 1.00 73.38 84 LEU A CA 1
ATOM 704 C C . LEU A 1 84 ? 22.767 -4.710 -4.636 1.00 73.38 84 LEU A C 1
ATOM 706 O O . LEU A 1 84 ? 23.321 -4.669 -5.732 1.00 73.38 84 LEU A O 1
ATOM 710 N N . GLY A 1 85 ? 23.050 -5.627 -3.712 1.00 66.31 85 GLY A N 1
ATOM 711 C CA . GLY A 1 85 ? 23.922 -6.768 -3.963 1.00 66.31 85 GLY A CA 1
ATOM 712 C C . GLY A 1 85 ? 23.216 -7.863 -4.775 1.00 66.31 85 GLY A C 1
ATOM 713 O O . GLY A 1 85 ? 21.987 -7.983 -4.711 1.00 66.31 85 GLY A O 1
ATOM 714 N N . PRO A 1 86 ?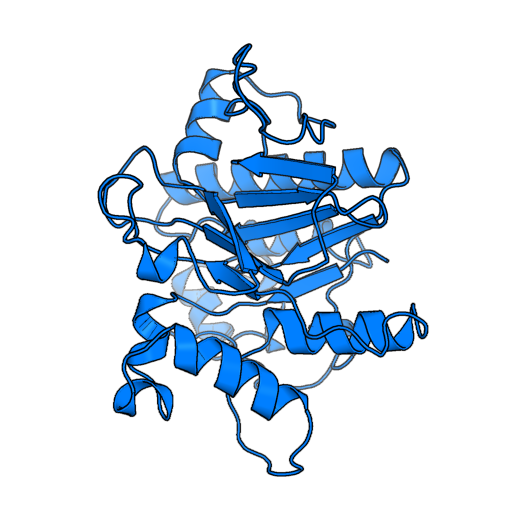 23.969 -8.685 -5.527 1.00 67.12 86 PRO A N 1
ATOM 715 C CA . PRO A 1 86 ? 23.408 -9.794 -6.299 1.00 67.12 86 PRO A CA 1
ATOM 716 C C . PRO A 1 86 ? 22.726 -10.848 -5.414 1.00 67.12 86 PRO A C 1
ATOM 718 O O . PRO A 1 86 ? 21.801 -11.510 -5.858 1.00 67.12 86 PRO A O 1
ATOM 721 N N . ASP A 1 87 ? 23.124 -10.974 -4.150 1.00 62.12 87 ASP A N 1
ATOM 722 C CA . ASP A 1 87 ? 22.533 -11.881 -3.161 1.00 62.12 87 ASP A CA 1
ATOM 723 C C . ASP A 1 87 ? 21.083 -11.535 -2.792 1.00 62.12 87 ASP A C 1
ATOM 725 O O . ASP A 1 87 ? 20.312 -12.421 -2.422 1.00 62.12 87 ASP A O 1
ATOM 729 N N . VAL A 1 88 ? 20.716 -10.257 -2.908 1.00 62.88 88 VAL A N 1
ATOM 730 C CA . VAL A 1 88 ? 19.355 -9.759 -2.672 1.00 62.88 88 VAL A CA 1
ATOM 731 C C . VAL A 1 88 ? 18.604 -9.574 -3.992 1.00 62.88 88 VAL A C 1
ATOM 733 O O . VAL A 1 88 ? 17.401 -9.789 -4.046 1.00 62.88 88 VAL A O 1
ATOM 736 N N . ALA A 1 89 ? 19.293 -9.196 -5.071 1.00 66.88 89 ALA A N 1
ATOM 737 C CA . ALA A 1 89 ? 18.664 -9.007 -6.380 1.00 66.88 89 ALA A CA 1
ATOM 738 C C . ALA A 1 89 ? 18.339 -10.321 -7.101 1.00 66.88 89 ALA A C 1
ATOM 740 O O . ALA A 1 89 ? 17.335 -10.402 -7.799 1.00 66.88 89 ALA A O 1
ATOM 741 N N . MET A 1 90 ? 19.208 -11.325 -6.973 1.00 71.75 90 MET A N 1
ATOM 742 C CA . MET A 1 90 ? 19.204 -12.537 -7.793 1.00 71.75 90 MET A CA 1
ATOM 743 C C . MET A 1 90 ? 19.093 -13.768 -6.901 1.00 71.75 90 MET A C 1
ATOM 745 O O . MET A 1 90 ? 20.049 -14.524 -6.704 1.00 71.75 90 MET A O 1
ATOM 749 N N . ILE A 1 91 ? 17.904 -13.969 -6.341 1.00 71.25 91 ILE A N 1
ATOM 750 C CA . ILE A 1 91 ? 17.617 -15.168 -5.561 1.00 71.25 91 ILE A CA 1
ATOM 751 C C . ILE A 1 91 ? 17.295 -16.314 -6.535 1.00 71.25 91 ILE A C 1
ATOM 753 O O . ILE A 1 91 ? 16.356 -16.190 -7.318 1.00 71.25 91 ILE A O 1
ATOM 757 N N . PRO A 1 92 ? 18.028 -17.446 -6.510 1.00 73.06 92 PRO A N 1
ATOM 758 C CA . PRO A 1 92 ? 17.781 -18.541 -7.445 1.00 73.06 92 PRO A CA 1
ATOM 759 C C . PRO A 1 92 ? 16.331 -19.041 -7.400 1.00 73.06 92 PRO A C 1
ATOM 761 O O . PRO A 1 92 ? 15.832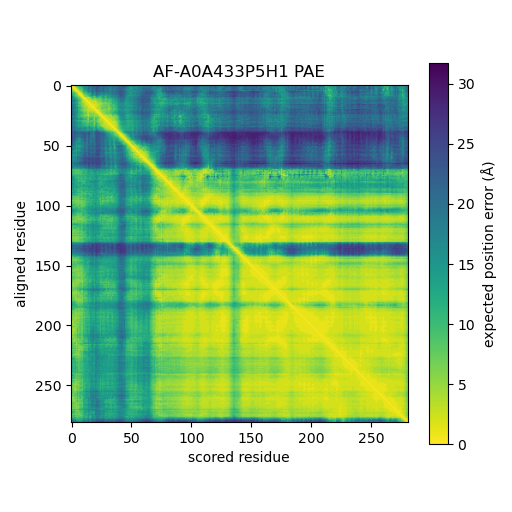 -19.398 -6.332 1.00 73.06 92 PRO A O 1
ATOM 764 N N . GLY A 1 93 ? 15.685 -19.104 -8.566 1.00 75.31 93 GLY A N 1
ATOM 765 C CA . GLY A 1 93 ? 14.286 -19.520 -8.710 1.00 75.31 93 GLY A CA 1
ATOM 766 C C . GLY A 1 93 ? 13.257 -18.408 -8.486 1.00 75.31 93 GLY A C 1
ATOM 767 O O . GLY A 1 93 ? 12.064 -18.710 -8.440 1.00 75.31 93 GLY A O 1
ATOM 768 N N . TYR A 1 94 ? 13.705 -17.160 -8.322 1.00 76.00 94 TYR A N 1
ATOM 769 C CA . TYR A 1 94 ? 12.847 -15.997 -8.139 1.00 76.00 94 TYR A CA 1
ATOM 770 C C . TYR A 1 94 ? 13.273 -14.833 -9.038 1.00 76.00 94 TYR A C 1
ATOM 772 O O . TYR A 1 94 ? 14.459 -14.525 -9.148 1.00 76.00 94 TYR A O 1
ATOM 780 N N . ASP A 1 95 ? 12.284 -14.135 -9.585 1.00 81.56 95 ASP A N 1
ATOM 781 C CA . ASP A 1 95 ? 12.434 -12.807 -10.174 1.00 81.56 95 ASP A CA 1
ATOM 782 C C . ASP A 1 95 ? 12.094 -11.748 -9.123 1.00 81.56 95 ASP A C 1
ATOM 784 O O . ASP A 1 95 ? 11.147 -11.911 -8.353 1.00 81.56 95 ASP A O 1
ATOM 788 N N . ALA A 1 96 ? 12.858 -10.658 -9.059 1.00 80.31 96 ALA A N 1
ATOM 789 C CA . ALA A 1 96 ? 12.694 -9.628 -8.037 1.00 80.31 96 ALA A CA 1
ATOM 790 C C . ALA A 1 96 ? 12.319 -8.272 -8.648 1.00 80.31 96 ALA A C 1
ATOM 792 O O . ALA A 1 96 ? 13.027 -7.737 -9.499 1.00 80.31 96 ALA A O 1
ATOM 793 N N . TYR A 1 97 ? 11.234 -7.684 -8.150 1.00 86.31 97 TYR A N 1
ATOM 794 C CA . TYR A 1 97 ? 10.688 -6.408 -8.604 1.00 86.31 97 TYR A CA 1
ATOM 795 C C . TYR A 1 97 ? 10.789 -5.393 -7.476 1.00 86.31 97 TYR A C 1
ATOM 797 O O . TYR A 1 97 ? 10.107 -5.517 -6.458 1.00 86.31 97 TYR A O 1
ATOM 805 N N . PHE A 1 98 ? 11.658 -4.400 -7.638 1.00 84.81 98 PHE A N 1
ATOM 806 C CA . PHE A 1 98 ? 11.941 -3.402 -6.612 1.00 84.81 98 PHE A CA 1
ATOM 807 C C . PHE A 1 98 ? 11.304 -2.061 -6.949 1.00 84.81 98 PHE A C 1
ATOM 809 O O . PHE A 1 98 ? 11.320 -1.644 -8.103 1.00 84.81 98 PHE A O 1
ATOM 816 N N . SER A 1 99 ? 10.883 -1.340 -5.910 1.00 87.25 99 SER A N 1
ATOM 817 C CA . SER A 1 99 ? 10.772 0.110 -5.975 1.00 87.25 99 SER A CA 1
ATOM 818 C C . SER A 1 99 ? 11.701 0.768 -4.963 1.00 87.25 99 SER A C 1
ATOM 820 O O . SER A 1 99 ? 11.728 0.406 -3.782 1.00 87.25 99 SER A O 1
ATOM 822 N N . PHE A 1 100 ? 12.499 1.722 -5.444 1.00 84.88 100 PHE A N 1
ATOM 823 C CA . PHE A 1 100 ? 13.535 2.386 -4.655 1.00 84.88 100 PHE A CA 1
ATOM 824 C C . PHE A 1 100 ? 13.165 3.833 -4.347 1.00 84.88 100 PHE A C 1
ATOM 826 O O . PHE A 1 100 ? 12.711 4.578 -5.213 1.00 84.88 100 PHE A O 1
ATOM 833 N N . THR A 1 101 ? 13.465 4.264 -3.124 1.00 85.12 101 THR A N 1
ATOM 834 C CA . THR A 1 101 ? 13.462 5.685 -2.759 1.00 85.12 101 THR A CA 1
ATOM 835 C C . THR A 1 101 ? 14.409 6.491 -3.654 1.00 85.12 101 THR A C 1
ATOM 837 O O . THR A 1 101 ? 15.537 6.076 -3.944 1.00 85.12 101 THR A O 1
ATOM 840 N N . ARG A 1 102 ? 13.955 7.673 -4.065 1.00 86.75 102 ARG A N 1
ATOM 841 C CA . ARG A 1 102 ? 14.703 8.667 -4.848 1.00 86.75 102 ARG A CA 1
ATOM 842 C C . ARG A 1 102 ? 15.059 9.905 -4.027 1.00 86.75 102 ARG A C 1
ATOM 844 O O . ARG A 1 102 ? 15.870 10.707 -4.471 1.00 86.75 102 ARG A O 1
ATOM 851 N N . VAL A 1 103 ? 14.488 10.035 -2.829 1.00 83.88 103 VAL A N 1
ATOM 852 C CA . VAL A 1 103 ? 14.621 11.230 -1.979 1.00 83.88 103 VAL A CA 1
ATOM 853 C C . VAL A 1 103 ? 15.677 11.093 -0.888 1.00 83.88 103 VAL A C 1
ATOM 855 O O . VAL A 1 103 ? 16.379 12.049 -0.578 1.00 83.88 103 VAL A O 1
ATOM 858 N N . LYS A 1 104 ? 15.812 9.908 -0.285 1.00 79.69 104 LYS A N 1
ATOM 859 C CA . LYS A 1 104 ? 16.677 9.702 0.885 1.00 79.69 104 LYS A CA 1
ATOM 860 C C . LYS A 1 104 ? 17.281 8.310 0.867 1.00 79.69 104 LYS A C 1
ATOM 862 O O . LYS A 1 104 ? 16.551 7.327 0.812 1.00 79.69 104 LYS A O 1
ATOM 867 N N . GLN A 1 105 ? 18.605 8.207 0.967 1.00 73.94 105 GLN A N 1
ATOM 868 C CA . GLN A 1 105 ? 19.262 6.903 1.079 1.00 73.94 105 GLN A CA 1
ATOM 869 C C . GLN A 1 105 ? 18.857 6.191 2.379 1.00 73.94 105 GLN A C 1
ATOM 871 O O . GLN A 1 105 ? 18.777 6.817 3.434 1.00 73.94 105 GLN A O 1
ATOM 876 N N . GLY A 1 106 ? 18.637 4.875 2.314 1.00 65.62 106 GLY A N 1
ATOM 877 C CA . GLY A 1 106 ? 18.297 4.073 3.496 1.00 65.62 106 GLY A CA 1
ATOM 878 C C . GLY A 1 106 ? 16.877 4.289 4.032 1.00 65.62 106 GLY A C 1
ATOM 879 O O . GLY A 1 106 ? 16.609 3.964 5.186 1.00 65.62 106 GLY A O 1
ATOM 880 N N . TYR A 1 107 ? 15.978 4.852 3.223 1.00 68.19 107 TYR A N 1
ATOM 881 C CA . TYR A 1 107 ? 14.601 5.178 3.593 1.00 68.19 107 TYR A CA 1
ATOM 882 C C . TYR A 1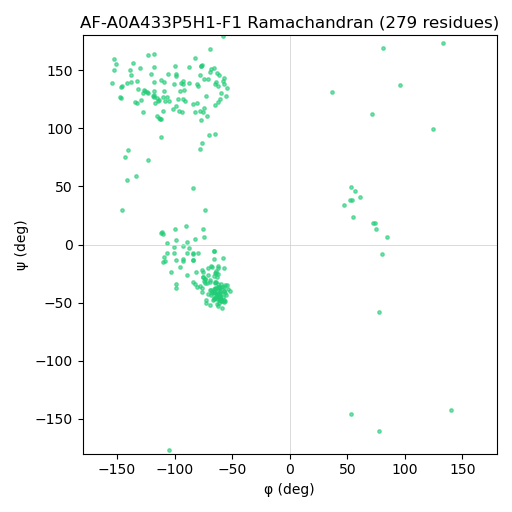 107 ? 13.603 4.386 2.740 1.00 68.19 107 TYR A C 1
ATOM 884 O O . TYR A 1 107 ? 13.809 4.275 1.537 1.00 68.19 107 TYR A O 1
ATOM 892 N N . SER A 1 108 ? 12.510 3.887 3.332 1.00 76.44 108 SER A N 1
ATOM 893 C CA . SER A 1 108 ? 11.425 3.209 2.595 1.00 76.44 108 SER A CA 1
ATOM 894 C C . SER A 1 108 ? 11.940 2.052 1.702 1.00 76.44 108 SER A C 1
ATOM 896 O O . SER A 1 108 ? 12.886 1.354 2.080 1.00 76.44 108 SER A O 1
ATOM 898 N N . GLY A 1 109 ? 11.316 1.833 0.544 1.00 76.06 109 GLY A N 1
ATOM 899 C CA . GLY A 1 109 ? 11.653 0.808 -0.436 1.00 76.06 109 GLY A CA 1
ATOM 900 C C . GLY A 1 109 ? 10.813 -0.454 -0.266 1.00 76.06 109 GLY A C 1
ATOM 901 O O . GLY A 1 109 ? 10.630 -0.946 0.850 1.00 76.06 109 GLY A O 1
ATOM 902 N N . VAL A 1 110 ? 10.344 -1.004 -1.383 1.00 79.38 110 VAL A N 1
ATOM 903 C CA . VAL A 1 110 ? 9.558 -2.246 -1.426 1.00 79.38 110 VAL A CA 1
ATOM 904 C C . VAL A 1 110 ? 10.136 -3.210 -2.456 1.00 79.38 110 VAL A C 1
ATOM 906 O O . VAL A 1 110 ? 10.756 -2.789 -3.433 1.00 79.38 110 VAL A O 1
ATOM 909 N N . VAL A 1 111 ? 9.954 -4.509 -2.231 1.00 81.38 111 VAL A N 1
ATOM 910 C CA . VAL A 1 111 ? 10.333 -5.553 -3.189 1.00 81.38 111 VAL A CA 1
ATOM 911 C C . VAL A 1 111 ? 9.300 -6.665 -3.211 1.00 81.38 111 VAL A C 1
ATOM 913 O O . VAL A 1 111 ? 8.817 -7.085 -2.160 1.00 81.38 111 VAL A O 1
ATOM 916 N N . THR A 1 112 ? 8.990 -7.166 -4.400 1.00 81.12 112 THR A N 1
ATOM 917 C CA . THR A 1 112 ? 8.243 -8.409 -4.584 1.00 81.12 112 THR A CA 1
ATOM 918 C C . THR A 1 112 ? 9.117 -9.427 -5.306 1.00 81.12 112 THR A C 1
ATOM 920 O O . THR A 1 112 ? 9.572 -9.169 -6.413 1.00 81.12 112 THR A O 1
ATOM 923 N N . TYR A 1 113 ? 9.334 -10.582 -4.685 1.00 76.19 113 TYR A N 1
ATOM 924 C CA . TYR A 1 113 ? 9.940 -11.759 -5.291 1.00 76.19 113 TYR A CA 1
ATOM 925 C C . TYR A 1 113 ? 8.844 -12.669 -5.842 1.00 76.19 113 TYR A C 1
ATOM 927 O O . TYR A 1 113 ? 7.936 -13.074 -5.112 1.00 76.19 113 TYR A O 1
ATOM 935 N N . VAL A 1 114 ? 8.936 -13.004 -7.120 1.00 79.25 114 VAL A N 1
ATOM 936 C CA . VAL A 1 114 ? 8.016 -13.888 -7.831 1.00 79.25 114 VAL A CA 1
ATOM 937 C C . VAL A 1 114 ? 8.741 -15.181 -8.147 1.00 79.25 114 VAL A C 1
ATOM 939 O O . VAL A 1 114 ? 9.830 -15.153 -8.703 1.00 79.25 114 VAL A O 1
ATOM 942 N N . ARG A 1 115 ? 8.166 -16.320 -7.767 1.00 75.81 115 ARG A N 1
ATOM 943 C CA . ARG A 1 115 ? 8.808 -17.619 -7.975 1.00 75.81 115 ARG A CA 1
ATOM 944 C C . ARG A 1 115 ? 8.609 -18.114 -9.406 1.00 75.81 115 ARG A C 1
ATOM 946 O O . ARG A 1 115 ? 7.486 -18.126 -9.903 1.00 75.81 115 ARG A O 1
ATOM 953 N N . HIS A 1 116 ? 9.647 -18.677 -10.015 1.00 74.12 116 HIS A N 1
ATOM 954 C CA . HIS A 1 116 ? 9.513 -19.399 -11.282 1.00 74.12 116 HIS A CA 1
ATOM 955 C C . HIS A 1 116 ? 8.572 -20.621 -11.165 1.00 74.12 116 HIS A C 1
ATOM 957 O O . HIS A 1 116 ? 8.548 -21.294 -10.126 1.00 74.12 116 HIS A O 1
ATOM 963 N N . PRO A 1 117 ? 7.813 -20.955 -12.228 1.00 81.12 117 PRO A N 1
ATOM 964 C CA . PRO A 1 117 ? 7.820 -20.334 -13.559 1.00 81.12 117 PRO A CA 1
ATOM 965 C C . PRO A 1 117 ? 6.826 -19.166 -13.709 1.00 81.12 117 PRO A C 1
ATOM 967 O O . PRO A 1 117 ? 6.475 -18.814 -14.829 1.00 81.12 117 PRO A O 1
ATOM 970 N N . LEU A 1 118 ? 6.306 -18.603 -12.613 1.00 79.00 118 LEU A N 1
ATOM 971 C CA . LEU A 1 118 ? 5.351 -17.504 -12.702 1.00 79.00 118 LEU A CA 1
ATOM 972 C C . LEU A 1 118 ? 6.073 -16.221 -13.129 1.00 79.00 118 LEU A C 1
ATOM 974 O O . LEU A 1 118 ? 7.034 -15.812 -12.485 1.00 79.00 118 LEU A O 1
ATOM 978 N N . THR A 1 119 ? 5.564 -15.564 -14.168 1.00 83.38 119 THR A N 1
ATOM 979 C CA . THR A 1 119 ? 6.088 -14.283 -14.654 1.00 83.38 119 THR A CA 1
ATOM 980 C C . THR A 1 119 ? 4.926 -13.295 -14.790 1.00 83.38 119 THR A C 1
ATOM 982 O O . THR A 1 119 ? 3.940 -13.618 -15.456 1.00 83.38 119 THR A O 1
ATOM 985 N N . PRO A 1 120 ? 4.987 -12.115 -14.146 1.00 86.69 120 PRO A N 1
ATOM 986 C CA . PRO A 1 120 ? 4.034 -11.038 -14.381 1.00 86.69 120 PRO A CA 1
ATOM 987 C C . PRO A 1 120 ? 4.035 -10.612 -15.854 1.00 86.69 120 PRO A C 1
ATOM 989 O O . PRO A 1 120 ? 5.090 -10.499 -16.473 1.00 86.69 120 PRO A O 1
ATOM 992 N N . LEU A 1 121 ? 2.853 -10.321 -16.392 1.00 88.06 121 LEU A N 1
ATOM 993 C CA . LEU A 1 121 ? 2.663 -9.745 -17.724 1.00 88.06 121 LEU A CA 1
ATOM 994 C C . LEU A 1 121 ? 3.107 -8.279 -17.801 1.00 88.06 121 LEU A C 1
ATOM 996 O O . LEU A 1 121 ? 3.429 -7.801 -18.884 1.00 88.06 121 LEU A O 1
ATOM 1000 N N . ALA A 1 122 ? 3.080 -7.574 -16.667 1.00 91.00 122 ALA A N 1
ATOM 1001 C CA . ALA A 1 122 ? 3.448 -6.168 -16.514 1.00 91.00 122 ALA A CA 1
ATOM 1002 C C . ALA A 1 122 ? 3.929 -5.890 -15.084 1.00 91.00 122 ALA A C 1
ATOM 1004 O O . ALA A 1 122 ? 3.498 -6.551 -14.132 1.00 91.00 122 ALA A O 1
ATOM 1005 N N . ALA A 1 123 ? 4.830 -4.919 -14.929 1.00 90.88 123 ALA A N 1
ATOM 1006 C CA . ALA A 1 123 ? 5.361 -4.507 -13.635 1.00 90.88 123 ALA A CA 1
ATOM 1007 C C . ALA A 1 123 ? 5.659 -3.005 -13.621 1.00 90.88 123 ALA A C 1
ATOM 1009 O O . ALA A 1 123 ? 6.276 -2.479 -14.543 1.00 90.88 123 ALA A O 1
ATOM 1010 N N . GLU A 1 124 ? 5.266 -2.318 -12.551 1.00 92.12 124 GLU A N 1
ATOM 1011 C CA . GLU A 1 124 ? 5.459 -0.874 -12.416 1.00 92.12 124 GLU A CA 1
ATOM 1012 C C . GLU A 1 124 ? 5.919 -0.461 -11.015 1.00 92.12 124 GLU A C 1
ATOM 1014 O O . GLU A 1 124 ? 5.500 -1.026 -10.002 1.00 92.12 124 GLU A O 1
ATOM 1019 N N . GLU A 1 125 ? 6.757 0.578 -10.964 1.00 92.44 125 GLU A N 1
ATOM 1020 C CA . GLU A 1 125 ? 7.046 1.328 -9.742 1.00 92.44 125 GLU A CA 1
ATOM 1021 C C . GLU A 1 125 ? 6.022 2.455 -9.555 1.00 92.44 125 GLU A C 1
ATOM 1023 O O . GLU A 1 125 ? 5.720 3.195 -10.494 1.00 92.44 125 GLU A O 1
ATOM 1028 N N . GLY A 1 126 ? 5.577 2.654 -8.315 1.00 94.00 126 GLY A N 1
ATOM 1029 C CA . GLY A 1 126 ? 4.707 3.769 -7.957 1.00 94.00 126 GLY A CA 1
ATOM 1030 C C . GLY A 1 126 ? 3.230 3.554 -8.287 1.00 94.00 126 GLY A C 1
ATOM 1031 O O . GLY A 1 126 ? 2.827 2.602 -8.954 1.00 94.00 126 GLY A O 1
ATOM 1032 N N . ILE A 1 127 ? 2.396 4.453 -7.774 1.00 95.88 127 ILE A N 1
ATOM 1033 C CA . ILE A 1 127 ? 0.939 4.401 -7.910 1.00 95.88 127 ILE A CA 1
ATOM 1034 C C . ILE A 1 127 ? 0.413 5.334 -8.999 1.00 95.88 127 ILE A C 1
ATOM 1036 O O . ILE A 1 127 ? -0.760 5.236 -9.330 1.00 95.88 127 ILE A O 1
ATOM 1040 N N . THR A 1 128 ? 1.239 6.188 -9.605 1.00 95.50 128 THR A N 1
ATOM 1041 C CA . THR A 1 128 ? 0.756 7.205 -10.560 1.00 95.50 128 THR A CA 1
ATOM 1042 C C . THR A 1 128 ? 1.114 6.927 -12.017 1.00 95.50 128 THR A C 1
ATOM 1044 O O . THR A 1 128 ? 0.566 7.566 -12.907 1.00 95.50 128 THR A O 1
ATOM 1047 N N . GLY A 1 129 ? 2.037 5.996 -12.272 1.00 92.12 129 GLY A N 1
ATOM 1048 C CA . GLY A 1 129 ? 2.574 5.734 -13.612 1.00 92.12 129 GLY A CA 1
ATOM 1049 C C . GLY A 1 129 ? 3.653 6.723 -14.064 1.00 92.12 129 GLY A C 1
ATOM 1050 O O . GLY A 1 129 ? 4.323 6.471 -15.060 1.00 92.12 129 GLY A O 1
ATOM 1051 N N . VAL A 1 130 ? 3.904 7.808 -13.317 1.00 92.56 130 VAL A N 1
ATOM 1052 C CA . VAL A 1 130 ? 4.873 8.856 -13.700 1.00 92.56 130 VAL A CA 1
ATOM 1053 C C . VAL A 1 130 ? 6.321 8.361 -13.774 1.00 92.56 130 VAL A C 1
ATOM 1055 O O . VAL A 1 130 ? 7.166 8.975 -14.425 1.00 92.56 130 VAL A O 1
ATOM 1058 N N . LEU A 1 131 ? 6.629 7.262 -13.080 1.00 88.62 131 LEU A N 1
ATOM 1059 C CA . LEU A 1 131 ? 7.955 6.649 -13.088 1.00 88.62 131 LEU A CA 1
ATOM 1060 C C . LEU A 1 131 ? 8.175 5.716 -14.278 1.00 88.62 131 LEU A C 1
ATOM 1062 O O . LEU A 1 131 ? 9.325 5.347 -14.530 1.00 88.62 131 LEU A O 1
ATOM 1066 N N . HIS A 1 132 ? 7.115 5.338 -14.997 1.00 78.44 132 HIS A N 1
ATOM 1067 C CA . HIS A 1 132 ? 7.247 4.493 -16.171 1.00 78.44 132 HIS A CA 1
ATOM 1068 C C . HIS A 1 132 ? 8.022 5.254 -17.251 1.00 78.44 132 HIS A C 1
ATOM 1070 O O . HIS A 1 132 ? 7.633 6.338 -17.688 1.00 78.44 132 HIS A O 1
ATOM 1076 N N . ARG A 1 133 ? 9.158 4.692 -17.665 1.00 62.91 133 ARG A N 1
ATOM 1077 C CA . ARG A 1 133 ? 9.982 5.228 -18.745 1.00 62.91 133 ARG A CA 1
ATOM 1078 C C . ARG A 1 133 ? 9.940 4.240 -19.891 1.00 62.91 133 ARG A C 1
ATOM 1080 O O . ARG A 1 133 ? 10.568 3.196 -19.811 1.00 62.91 133 ARG A O 1
ATOM 1087 N N . SER A 1 134 ? 9.257 4.591 -20.971 1.00 53.66 134 SER A N 1
ATOM 1088 C CA . SER A 1 134 ? 9.376 3.849 -22.222 1.00 53.66 134 SER A CA 1
ATOM 1089 C C . SER A 1 134 ? 10.769 4.121 -22.804 1.00 53.66 134 SER A C 1
ATOM 1091 O O . SER A 1 134 ? 10.984 5.145 -23.451 1.00 53.66 134 SER A O 1
ATOM 1093 N N . SER A 1 135 ? 11.750 3.261 -22.518 1.00 49.31 135 SER A N 1
ATOM 1094 C CA . SER A 1 135 ? 13.015 3.256 -23.260 1.00 49.31 135 SER A CA 1
ATOM 1095 C C . SER A 1 135 ? 12.907 2.253 -24.415 1.00 49.31 135 SER A C 1
ATOM 1097 O O . SER A 1 135 ? 12.385 1.161 -24.204 1.00 49.31 135 SER A O 1
ATOM 1099 N N . PRO A 1 136 ? 13.411 2.569 -25.624 1.00 48.75 136 PRO A N 1
ATOM 1100 C CA . PRO A 1 136 ? 13.355 1.664 -26.779 1.00 48.75 136 PRO A CA 1
ATOM 1101 C C . PRO A 1 136 ? 14.014 0.293 -26.553 1.00 48.75 136 PRO A C 1
ATOM 1103 O O . PRO A 1 136 ? 13.714 -0.647 -27.279 1.00 48.75 136 PRO A O 1
ATOM 1106 N N . ASN A 1 137 ? 14.906 0.192 -25.559 1.00 52.16 137 ASN A N 1
ATOM 1107 C CA . ASN A 1 137 ? 15.637 -1.027 -25.196 1.00 52.16 137 ASN A CA 1
ATOM 1108 C C . ASN A 1 137 ? 15.181 -1.625 -23.851 1.00 52.16 137 ASN A C 1
ATOM 1110 O O . ASN A 1 137 ? 15.878 -2.482 -23.313 1.00 52.16 137 ASN A O 1
ATOM 1114 N N . ASP A 1 138 ? 14.094 -1.127 -23.253 1.00 55.81 138 ASP A N 1
ATOM 1115 C CA . ASP A 1 138 ? 13.612 -1.667 -21.982 1.00 55.81 138 ASP A CA 1
ATOM 1116 C C . ASP A 1 138 ? 12.780 -2.923 -22.248 1.00 55.81 138 ASP A C 1
ATOM 1118 O O . ASP A 1 138 ? 11.698 -2.854 -22.824 1.00 55.81 138 ASP A O 1
ATOM 1122 N N . GLU A 1 139 ? 13.272 -4.078 -21.803 1.00 53.91 139 GLU A N 1
ATOM 1123 C CA . GLU A 1 139 ? 12.480 -5.312 -21.718 1.00 53.91 139 GLU A CA 1
ATOM 1124 C C . GLU A 1 139 ? 11.507 -5.271 -20.523 1.00 53.91 139 GLU A C 1
ATOM 1126 O O . GLU A 1 139 ? 10.961 -6.302 -20.121 1.00 53.91 139 GLU A O 1
ATOM 1131 N N . THR A 1 140 ? 11.301 -4.095 -19.910 1.00 56.75 140 THR A N 1
ATOM 1132 C CA . THR A 1 140 ? 10.326 -3.943 -18.836 1.00 56.75 140 THR A CA 1
ATOM 1133 C C . THR A 1 140 ? 8.946 -4.302 -19.372 1.00 56.75 140 THR A C 1
ATOM 1135 O O . THR A 1 140 ? 8.498 -3.760 -20.387 1.00 56.75 140 THR A O 1
ATOM 1138 N N . PRO A 1 141 ? 8.256 -5.247 -18.718 1.00 59.31 141 PRO A N 1
ATOM 1139 C CA . PRO A 1 141 ? 6.932 -5.631 -19.157 1.00 59.31 141 PRO A CA 1
ATOM 1140 C C . PRO A 1 141 ? 6.017 -4.393 -19.052 1.00 59.31 141 PRO A C 1
ATOM 1142 O O . PRO A 1 141 ? 6.155 -3.609 -18.113 1.00 59.31 141 PRO A O 1
ATOM 1145 N N . GLY A 1 142 ? 5.191 -4.170 -20.084 1.00 64.31 142 GLY A N 1
ATOM 1146 C CA . GLY A 1 142 ? 4.560 -2.879 -20.412 1.00 64.31 142 GLY A CA 1
ATOM 1147 C C . GLY A 1 142 ? 3.679 -2.254 -19.316 1.00 64.31 142 GLY A C 1
ATOM 1148 O O . GLY A 1 142 ? 3.524 -2.819 -18.237 1.00 64.31 142 GLY A O 1
ATOM 1149 N N . PRO A 1 143 ? 3.082 -1.073 -19.556 1.00 79.81 143 PRO A N 1
ATOM 1150 C CA . PRO A 1 143 ? 2.327 -0.376 -18.521 1.00 79.81 143 PRO A CA 1
ATOM 1151 C C . PRO A 1 143 ? 1.070 -1.149 -18.083 1.00 79.81 143 PRO A C 1
ATOM 1153 O O . PRO A 1 143 ? 0.315 -1.651 -18.914 1.00 79.81 143 PRO A O 1
ATOM 1156 N N . ILE A 1 144 ? 0.807 -1.179 -16.774 1.00 90.88 144 ILE A N 1
ATOM 1157 C CA . ILE A 1 144 ? -0.420 -1.727 -16.166 1.00 90.88 144 ILE A CA 1
ATOM 1158 C C . ILE A 1 144 ? -1.606 -0.775 -16.402 1.00 90.88 144 ILE A C 1
ATOM 1160 O O . ILE A 1 144 ? -2.751 -1.211 -16.514 1.00 90.88 144 ILE A O 1
ATOM 1164 N N . GLY A 1 145 ? -1.344 0.533 -16.500 1.00 91.00 145 GLY A N 1
ATOM 1165 C CA . GLY A 1 145 ? -2.356 1.539 -16.827 1.00 91.00 145 GLY A CA 1
ATOM 1166 C C . GLY A 1 145 ? -3.293 1.923 -15.673 1.00 91.00 145 GLY A C 1
ATOM 1167 O O . GLY A 1 145 ? -2.982 1.727 -14.490 1.00 91.00 145 GLY A O 1
ATOM 1168 N N . HIS A 1 146 ? -4.443 2.500 -16.055 1.00 93.81 146 HIS A N 1
ATOM 1169 C CA . HIS A 1 146 ? -5.516 2.995 -15.174 1.00 93.81 146 HIS A CA 1
ATOM 1170 C C . HIS A 1 146 ? -5.044 4.038 -14.153 1.00 93.81 146 HIS A C 1
ATOM 1172 O O . HIS A 1 146 ? -5.333 3.960 -12.959 1.00 93.81 146 HIS A O 1
ATOM 1178 N N . TYR A 1 147 ? -4.270 5.009 -14.636 1.00 94.44 147 TYR A N 1
ATOM 1179 C CA . TYR A 1 147 ? -3.628 6.005 -13.789 1.00 94.44 147 TYR A CA 1
ATOM 1180 C C . TYR A 1 147 ? -4.618 7.053 -13.257 1.00 94.44 147 TYR A C 1
ATOM 1182 O O . TYR A 1 147 ? -5.516 7.484 -13.986 1.00 94.44 147 TYR A O 1
ATOM 1190 N N . PRO A 1 148 ? -4.445 7.497 -12.004 1.00 90.94 148 PRO A N 1
ATOM 1191 C CA . PRO A 1 148 ? -5.237 8.575 -11.432 1.00 90.94 148 PRO A CA 1
ATOM 1192 C C . PRO A 1 148 ? -4.888 9.919 -12.088 1.00 90.94 148 PRO A C 1
ATOM 1194 O O . PRO A 1 148 ? -3.744 10.166 -12.467 1.00 90.94 148 PRO A O 1
ATOM 1197 N N . SER A 1 149 ? -5.871 10.817 -12.185 1.00 91.56 149 SER A N 1
ATOM 1198 C CA . SER A 1 149 ? -5.649 12.182 -12.671 1.00 91.56 149 SER A CA 1
ATOM 1199 C C . SER A 1 149 ? -4.961 13.020 -11.593 1.00 91.56 149 SER A C 1
ATOM 1201 O O . SER A 1 149 ? -5.554 13.292 -10.549 1.00 91.56 149 SER A O 1
ATOM 1203 N N . LEU A 1 150 ? -3.722 13.440 -11.844 1.00 93.19 150 LEU A N 1
ATOM 1204 C CA . LEU A 1 150 ? -2.905 14.205 -10.904 1.00 93.19 150 LEU A CA 1
ATOM 1205 C C . LEU A 1 150 ? -1.920 15.114 -11.657 1.00 93.19 150 LEU A C 1
ATOM 1207 O O . LEU A 1 150 ? -1.551 14.827 -12.797 1.00 93.19 150 LEU A O 1
ATOM 1211 N N . SER A 1 151 ? -1.475 16.207 -11.027 1.00 94.25 151 SER A N 1
ATOM 1212 C CA . SER A 1 151 ? -0.389 17.019 -11.582 1.00 94.25 151 SER A CA 1
ATOM 1213 C C . SER A 1 151 ? 0.911 16.204 -11.653 1.00 94.25 151 SER A C 1
ATOM 1215 O O . SER A 1 151 ? 1.179 15.358 -10.798 1.00 94.25 151 SER A O 1
ATOM 1217 N N . VAL A 1 152 ? 1.757 16.472 -12.655 1.00 91.69 152 VAL A N 1
ATOM 1218 C CA . VAL A 1 152 ? 3.051 15.776 -12.801 1.00 91.69 152 VAL A CA 1
ATOM 1219 C C . VAL A 1 152 ? 3.932 15.978 -11.563 1.00 91.69 152 VAL A C 1
ATOM 1221 O O . VAL A 1 152 ? 4.618 15.050 -11.145 1.00 91.69 152 VAL A O 1
ATOM 1224 N N . SER A 1 153 ? 3.884 17.167 -10.955 1.00 93.62 153 SER A N 1
ATOM 1225 C CA . SER A 1 153 ? 4.643 17.489 -9.743 1.00 93.62 153 SER A CA 1
ATOM 1226 C C . SER A 1 153 ? 4.208 16.625 -8.560 1.00 93.62 153 SER A C 1
ATOM 1228 O O . SER A 1 153 ? 5.043 15.976 -7.931 1.00 93.62 153 SER A O 1
ATOM 1230 N N . ASP A 1 154 ? 2.905 16.558 -8.282 1.00 94.50 154 ASP A N 1
ATOM 1231 C CA . ASP A 1 154 ? 2.394 15.754 -7.167 1.00 94.50 154 ASP A CA 1
ATOM 1232 C C . ASP A 1 154 ? 2.639 14.264 -7.410 1.00 94.50 154 ASP A C 1
ATOM 1234 O O . ASP A 1 154 ? 3.033 13.541 -6.496 1.00 94.50 154 ASP A O 1
ATOM 1238 N N . ALA A 1 155 ? 2.483 13.808 -8.657 1.00 94.56 155 ALA A N 1
ATOM 1239 C CA . ALA A 1 155 ? 2.766 12.432 -9.038 1.00 94.56 155 ALA A CA 1
ATOM 1240 C C . ALA A 1 155 ? 4.229 12.059 -8.766 1.00 94.56 155 ALA A C 1
ATOM 1242 O O . ALA A 1 155 ? 4.513 11.029 -8.149 1.00 94.56 155 ALA A O 1
ATOM 1243 N N . GLN A 1 156 ? 5.164 12.926 -9.167 1.00 94.00 156 GLN A N 1
ATOM 1244 C CA . GLN A 1 156 ? 6.589 12.741 -8.901 1.00 94.00 156 GLN A CA 1
ATOM 1245 C C . GLN A 1 156 ? 6.883 12.714 -7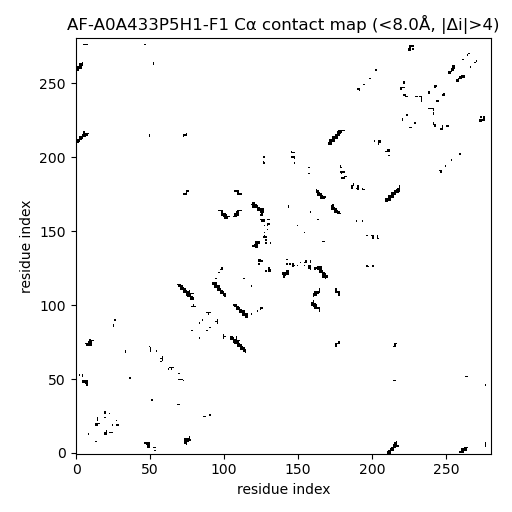.402 1.00 94.00 156 GLN A C 1
ATOM 1247 O O . GLN A 1 156 ? 7.645 11.857 -6.961 1.00 94.00 156 GLN A O 1
ATOM 1252 N N . ILE A 1 157 ? 6.273 13.605 -6.618 1.00 94.12 157 ILE A N 1
ATOM 1253 C CA . ILE A 1 157 ? 6.449 13.657 -5.162 1.00 94.12 157 ILE A CA 1
ATOM 1254 C C . ILE A 1 157 ? 5.969 12.353 -4.512 1.00 94.12 157 ILE A C 1
ATOM 1256 O O . ILE A 1 157 ? 6.730 11.743 -3.757 1.00 94.12 157 ILE A O 1
ATOM 1260 N N . LEU A 1 158 ? 4.760 11.887 -4.836 1.00 95.25 158 LEU A N 1
ATOM 1261 C CA . LEU A 1 158 ? 4.179 10.672 -4.255 1.00 95.25 158 LEU A CA 1
ATOM 1262 C C . LEU A 1 158 ? 5.015 9.423 -4.548 1.00 95.25 158 LEU A C 1
ATOM 1264 O O . LEU A 1 158 ? 5.305 8.641 -3.637 1.00 95.25 158 LEU A O 1
ATOM 1268 N N . ASP A 1 159 ? 5.445 9.256 -5.798 1.00 95.56 159 ASP A N 1
ATOM 1269 C CA . ASP A 1 159 ? 6.176 8.061 -6.224 1.00 95.56 159 ASP A CA 1
ATOM 1270 C C . ASP A 1 159 ? 7.686 8.133 -5.929 1.00 95.56 159 ASP A C 1
ATOM 1272 O O . ASP A 1 159 ? 8.397 7.129 -6.021 1.00 95.56 159 ASP A O 1
ATOM 1276 N N . SER A 1 160 ? 8.200 9.285 -5.487 1.00 93.88 160 SER A N 1
ATOM 1277 C CA . SER A 1 160 ? 9.624 9.464 -5.169 1.00 93.88 160 SER A CA 1
ATOM 1278 C C . SER A 1 160 ? 10.110 8.669 -3.948 1.00 93.88 160 SER A C 1
ATOM 1280 O O . SER A 1 160 ? 11.312 8.436 -3.807 1.00 93.88 160 SER A O 1
ATOM 1282 N N . GLU A 1 161 ? 9.215 8.222 -3.063 1.00 92.44 161 GLU A N 1
ATOM 1283 C CA . GLU A 1 161 ? 9.582 7.536 -1.815 1.00 92.44 161 GLU A CA 1
ATOM 1284 C C . GLU A 1 161 ? 9.721 6.009 -1.960 1.00 92.44 161 GLU A C 1
ATOM 1286 O O . GLU A 1 161 ? 9.996 5.329 -0.970 1.00 92.44 161 GLU A O 1
ATOM 1291 N N . GLY A 1 162 ? 9.553 5.444 -3.162 1.00 90.62 162 GLY A N 1
ATOM 1292 C CA . GLY A 1 162 ? 9.736 4.005 -3.409 1.00 90.62 162 GLY A CA 1
ATOM 1293 C C . GLY A 1 162 ? 8.777 3.123 -2.606 1.00 90.62 162 GLY A C 1
ATOM 1294 O O . GLY A 1 162 ? 9.188 2.142 -1.987 1.00 90.62 162 GLY A O 1
ATOM 1295 N N . ARG A 1 163 ? 7.512 3.545 -2.512 1.00 92.81 163 ARG A N 1
ATOM 1296 C CA . ARG A 1 163 ? 6.505 2.964 -1.609 1.00 92.81 163 ARG A CA 1
ATOM 1297 C C . ARG A 1 163 ? 5.661 1.865 -2.227 1.00 92.81 163 ARG A C 1
ATOM 1299 O O . ARG A 1 163 ? 4.931 1.210 -1.493 1.00 92.81 163 ARG A O 1
ATOM 1306 N N . CYS A 1 164 ? 5.706 1.687 -3.542 1.00 93.62 164 CYS A N 1
ATOM 1307 C CA . CYS A 1 164 ? 4.834 0.741 -4.214 1.00 93.62 164 CYS A CA 1
ATOM 1308 C C . CYS A 1 164 ? 5.520 0.082 -5.406 1.00 93.62 164 CYS A C 1
ATOM 1310 O O . CYS A 1 164 ? 6.169 0.757 -6.203 1.00 93.62 164 CYS A O 1
ATOM 1312 N N . VAL A 1 165 ? 5.340 -1.232 -5.518 1.00 91.44 165 VAL A N 1
ATOM 1313 C CA . VAL A 1 165 ? 5.574 -1.989 -6.746 1.00 91.44 165 VAL A CA 1
ATOM 1314 C C . VAL A 1 165 ? 4.299 -2.756 -7.075 1.00 91.44 165 VAL A C 1
ATOM 1316 O O . VAL A 1 165 ? 3.701 -3.378 -6.192 1.00 91.44 165 VAL A O 1
ATOM 1319 N N . ILE A 1 166 ? 3.867 -2.674 -8.328 1.00 93.81 166 ILE A N 1
ATOM 1320 C CA . ILE A 1 166 ? 2.624 -3.272 -8.808 1.00 93.81 166 ILE A CA 1
ATOM 1321 C C . ILE A 1 166 ? 2.970 -4.300 -9.876 1.00 93.81 166 ILE A C 1
ATOM 1323 O O . ILE A 1 166 ? 3.753 -4.004 -10.773 1.00 93.81 166 ILE A O 1
ATOM 1327 N N . LEU A 1 167 ? 2.397 -5.499 -9.776 1.00 90.44 167 LEU A N 1
ATOM 1328 C CA . LEU A 1 167 ? 2.599 -6.598 -10.719 1.00 90.44 167 LEU A CA 1
ATOM 1329 C C . LEU A 1 167 ? 1.258 -7.058 -11.285 1.00 90.44 167 LEU A C 1
ATOM 1331 O O . LEU A 1 167 ? 0.337 -7.345 -10.523 1.00 90.44 167 LEU A O 1
ATOM 1335 N N . ASP A 1 168 ? 1.157 -7.174 -12.602 1.00 91.31 168 ASP A N 1
ATOM 1336 C CA . ASP A 1 168 ? -0.003 -7.746 -13.281 1.00 91.31 168 ASP A CA 1
ATOM 1337 C C . ASP A 1 168 ? 0.278 -9.207 -13.651 1.00 91.31 168 ASP A C 1
ATOM 1339 O O . ASP A 1 168 ? 1.188 -9.490 -14.422 1.00 91.31 168 ASP A O 1
ATOM 1343 N N . PHE A 1 169 ? -0.506 -10.146 -13.125 1.00 84.44 169 PHE A N 1
ATOM 1344 C CA . PHE A 1 169 ? -0.405 -11.577 -13.440 1.00 84.44 169 PHE A CA 1
ATOM 1345 C C . PHE A 1 169 ? -1.445 -12.041 -14.474 1.00 84.44 169 PHE A C 1
ATOM 1347 O O . PHE A 1 169 ? -1.705 -13.236 -14.608 1.00 84.44 169 PHE A O 1
ATOM 1354 N N . GLY A 1 170 ? -2.115 -11.112 -15.156 1.00 83.94 170 GLY A N 1
ATOM 1355 C CA . GLY A 1 170 ? -3.262 -11.356 -16.029 1.00 83.94 170 GLY A CA 1
ATOM 1356 C C . GLY A 1 170 ? -4.544 -11.582 -15.230 1.00 83.94 170 GLY A C 1
ATOM 1357 O O . GLY A 1 170 ? -5.500 -10.816 -15.356 1.00 83.94 170 GLY A O 1
ATOM 1358 N N . PHE A 1 171 ? -4.540 -12.585 -14.349 1.00 78.75 171 PHE A N 1
ATOM 1359 C CA . PHE A 1 171 ? -5.693 -12.952 -13.518 1.00 78.75 171 PHE A CA 1
ATOM 1360 C C . PHE A 1 171 ? -5.989 -11.947 -12.405 1.00 78.75 171 PHE A C 1
ATOM 1362 O O . PHE A 1 171 ? -7.145 -11.765 -12.032 1.00 78.75 171 PHE A O 1
ATOM 1369 N N . PHE A 1 172 ? -4.951 -11.318 -11.857 1.00 83.88 172 PHE A N 1
ATOM 1370 C CA . PHE A 1 172 ? -5.064 -10.292 -10.829 1.00 83.88 172 PHE A CA 1
ATOM 1371 C C . PHE A 1 172 ? -3.876 -9.332 -10.892 1.00 83.88 172 PHE A C 1
ATOM 1373 O O . PHE A 1 172 ? -2.810 -9.672 -11.406 1.00 83.88 172 PHE A O 1
ATOM 1380 N N . VAL A 1 173 ? -4.063 -8.153 -10.309 1.00 87.81 173 VAL A N 1
ATOM 1381 C CA . VAL A 1 173 ? -3.040 -7.128 -10.124 1.00 87.81 173 VAL A CA 1
ATOM 1382 C C . VAL A 1 173 ? -2.671 -7.070 -8.643 1.00 87.81 173 VAL A C 1
ATOM 1384 O O . VAL A 1 173 ? -3.537 -6.884 -7.787 1.00 87.81 173 VAL A O 1
ATOM 1387 N N . LEU A 1 174 ? -1.390 -7.250 -8.331 1.00 89.12 174 LEU A N 1
ATOM 1388 C CA . LEU A 1 174 ? -0.842 -7.200 -6.979 1.00 89.12 174 LEU A CA 1
ATOM 1389 C C . LEU A 1 174 ? -0.159 -5.861 -6.733 1.00 89.12 174 LEU A C 1
ATOM 1391 O O . LEU A 1 174 ? 0.873 -5.575 -7.326 1.00 89.12 174 LEU A O 1
ATOM 1395 N N . PHE A 1 175 ? -0.681 -5.101 -5.784 1.00 92.50 175 PHE A N 1
ATOM 1396 C CA . PHE A 1 175 ? -0.044 -3.930 -5.210 1.00 92.50 175 PHE A CA 1
ATOM 1397 C C . PHE A 1 175 ? 0.718 -4.367 -3.961 1.00 92.50 175 PHE A C 1
ATOM 1399 O O . PHE A 1 175 ? 0.103 -4.751 -2.968 1.00 92.50 175 PHE A O 1
ATOM 1406 N N . ASN A 1 176 ? 2.044 -4.282 -3.987 1.00 88.75 176 ASN A N 1
ATOM 1407 C CA . ASN A 1 176 ? 2.863 -4.346 -2.782 1.00 88.75 176 ASN A CA 1
ATOM 1408 C C . ASN A 1 176 ? 3.166 -2.916 -2.327 1.00 88.75 176 ASN A C 1
ATOM 1410 O O . ASN A 1 176 ? 3.830 -2.172 -3.052 1.00 88.75 176 ASN A O 1
ATOM 1414 N N . VAL A 1 177 ? 2.656 -2.524 -1.159 1.00 89.00 177 VAL A N 1
ATOM 1415 C CA . VAL A 1 177 ? 2.595 -1.123 -0.731 1.00 89.00 177 VAL A CA 1
ATOM 1416 C C . VAL A 1 177 ? 3.107 -0.934 0.693 1.00 89.00 177 VAL A C 1
ATOM 1418 O O . VAL A 1 177 ? 2.709 -1.627 1.625 1.00 89.00 177 VAL A O 1
ATOM 1421 N N . TYR A 1 178 ? 3.951 0.075 0.867 1.00 87.56 178 TYR A N 1
ATOM 1422 C CA . TYR A 1 178 ? 4.375 0.610 2.152 1.00 87.56 178 TYR A CA 1
ATOM 1423 C C . TYR A 1 178 ? 3.813 2.022 2.328 1.00 87.56 178 TYR A C 1
ATOM 1425 O O . TYR A 1 178 ? 4.405 3.020 1.892 1.00 87.56 178 TYR A O 1
ATOM 1433 N N . PHE A 1 179 ? 2.641 2.117 2.949 1.00 91.19 179 PHE A N 1
ATOM 1434 C CA . PHE A 1 179 ? 1.951 3.386 3.117 1.00 91.19 179 PHE A CA 1
ATOM 1435 C C . PHE A 1 179 ? 2.735 4.330 4.034 1.00 91.19 179 PHE A C 1
ATOM 1437 O O . PHE A 1 179 ? 3.458 3.884 4.930 1.00 91.19 179 PHE A O 1
ATOM 1444 N N . PRO A 1 180 ? 2.588 5.650 3.851 1.00 91.69 180 PRO A N 1
ATOM 1445 C CA . PRO A 1 180 ? 3.196 6.645 4.725 1.00 91.69 180 PRO A CA 1
ATOM 1446 C C . PRO A 1 180 ? 2.836 6.439 6.198 1.00 91.69 180 PRO A C 1
ATOM 1448 O O . PRO A 1 180 ? 1.667 6.258 6.546 1.00 91.69 180 PRO A O 1
ATOM 1451 N N . HIS A 1 181 ? 3.835 6.520 7.072 1.00 87.88 181 HIS A N 1
ATOM 1452 C CA . HIS A 1 181 ? 3.611 6.663 8.506 1.00 87.88 181 HIS A CA 1
ATOM 1453 C C . HIS A 1 181 ? 3.242 8.117 8.840 1.00 87.88 181 HIS A C 1
ATOM 1455 O O . HIS A 1 181 ? 3.735 9.047 8.192 1.00 87.88 181 HIS A O 1
ATOM 1461 N N . LEU A 1 182 ? 2.375 8.304 9.835 1.00 85.38 182 LEU A N 1
ATOM 1462 C CA . LEU A 1 182 ? 1.988 9.625 10.330 1.00 85.38 182 LEU A CA 1
ATOM 1463 C C . LEU A 1 182 ? 3.028 10.109 11.340 1.00 85.38 182 LEU A C 1
ATOM 1465 O O . LEU A 1 182 ? 3.265 9.449 12.342 1.00 85.38 182 LEU A O 1
ATOM 1469 N N . SER A 1 183 ? 3.662 11.250 11.073 1.00 83.69 183 SER A N 1
ATOM 1470 C CA . SER A 1 183 ? 4.699 11.810 11.954 1.00 83.69 183 SER A CA 1
ATOM 1471 C C . SER A 1 183 ? 4.693 13.344 11.981 1.00 83.69 183 SER A C 1
ATOM 1473 O O . SER A 1 183 ? 5.750 13.961 12.099 1.00 83.69 183 SER A O 1
ATOM 1475 N N . GLY A 1 184 ? 3.521 13.956 11.788 1.00 83.25 184 GLY A N 1
ATOM 1476 C CA . GLY A 1 184 ? 3.318 15.409 11.766 1.00 83.25 184 GLY A CA 1
ATOM 1477 C C . GLY A 1 184 ? 2.457 15.896 10.586 1.00 83.25 184 GLY A C 1
ATOM 1478 O O . GLY A 1 184 ? 2.150 15.098 9.693 1.00 83.25 184 GLY A O 1
ATOM 1479 N N . PRO A 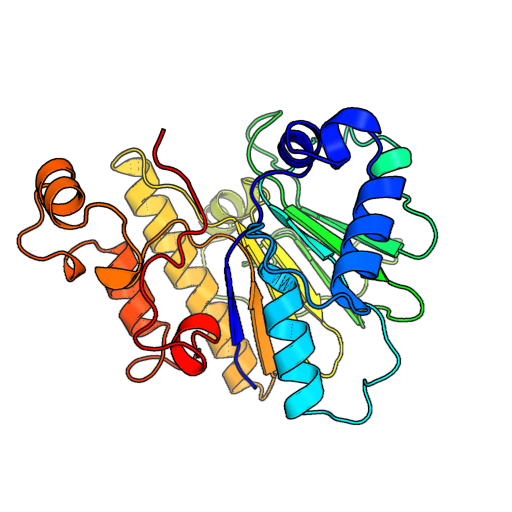1 185 ? 2.103 17.196 10.550 1.00 82.31 185 PRO A N 1
ATOM 1480 C CA . PRO A 1 185 ? 1.123 17.753 9.604 1.00 82.31 185 PRO A CA 1
ATOM 1481 C C . PRO A 1 185 ? 1.482 17.569 8.120 1.00 82.31 185 PRO A C 1
ATOM 1483 O O . PRO A 1 185 ? 0.646 17.157 7.313 1.00 82.31 185 PRO A O 1
ATOM 1486 N N . ASP A 1 186 ? 2.750 17.780 7.751 1.00 85.38 186 ASP A N 1
ATOM 1487 C CA . ASP A 1 186 ? 3.210 17.594 6.365 1.00 85.38 186 ASP A CA 1
ATOM 1488 C C . ASP A 1 186 ? 3.051 16.135 5.908 1.00 85.38 186 ASP A C 1
ATOM 1490 O O . ASP A 1 186 ? 2.685 15.844 4.765 1.00 85.38 186 ASP A O 1
ATOM 1494 N N . ARG A 1 187 ? 3.285 15.184 6.823 1.00 91.50 187 ARG A N 1
ATOM 1495 C CA . ARG A 1 187 ? 3.112 13.750 6.553 1.00 91.50 187 ARG A CA 1
ATOM 1496 C C . ARG A 1 187 ? 1.658 13.326 6.527 1.00 91.50 187 ARG A C 1
ATOM 1498 O O . ARG A 1 187 ? 1.340 12.378 5.814 1.00 91.50 187 ARG A O 1
ATOM 1505 N N . GLU A 1 188 ? 0.788 14.011 7.253 1.00 91.00 188 GLU A N 1
ATOM 1506 C CA . GLU A 1 188 ? -0.652 13.782 7.192 1.00 91.00 188 GLU A CA 1
ATOM 1507 C C . GLU A 1 188 ? -1.220 14.160 5.824 1.00 91.00 188 GLU A C 1
ATOM 1509 O O . GLU A 1 188 ? -1.927 13.356 5.210 1.00 91.00 188 GLU A O 1
ATOM 1514 N N . SER A 1 189 ? -0.832 15.325 5.299 1.00 93.38 189 SER A N 1
ATOM 1515 C CA . SER A 1 189 ? -1.222 15.764 3.953 1.00 93.38 189 SER A CA 1
ATOM 1516 C C . SER A 1 189 ? -0.707 14.794 2.885 1.00 93.38 189 SER A C 1
ATOM 1518 O O . SER A 1 189 ? -1.472 14.332 2.037 1.00 93.38 189 SER A O 1
ATOM 1520 N N . PHE A 1 190 ? 0.566 14.390 2.984 1.00 95.06 190 PHE A N 1
ATOM 1521 C CA . PHE A 1 190 ? 1.152 13.392 2.085 1.00 95.06 190 PHE A CA 1
ATOM 1522 C C . PHE A 1 190 ? 0.423 12.042 2.165 1.00 95.06 190 PHE A C 1
ATOM 1524 O O . PHE A 1 190 ? 0.098 11.457 1.134 1.00 95.06 190 PHE A O 1
ATOM 1531 N N . LYS A 1 191 ? 0.143 11.536 3.377 1.00 95.62 191 LYS A N 1
ATOM 1532 C CA . LYS A 1 191 ? -0.572 10.265 3.571 1.00 95.62 191 LYS A CA 1
ATOM 1533 C C . LYS A 1 191 ? -1.980 10.326 2.991 1.00 95.62 191 LYS A C 1
ATOM 1535 O O . LYS A 1 191 ? -2.384 9.391 2.312 1.00 95.62 191 LYS A O 1
ATOM 1540 N N . SER A 1 192 ? -2.706 11.412 3.231 1.00 95.25 192 SER A N 1
ATOM 1541 C CA . SER A 1 192 ? -4.078 11.582 2.747 1.00 95.25 192 SER A CA 1
ATOM 1542 C C . SER A 1 192 ? -4.139 11.604 1.218 1.00 95.25 192 SER A C 1
ATOM 1544 O O . SER A 1 192 ? -4.979 10.923 0.622 1.00 95.25 192 SER A O 1
ATOM 1546 N N . LEU A 1 193 ? -3.198 12.305 0.575 1.00 96.12 193 LEU A N 1
ATOM 1547 C CA . LEU A 1 193 ? -3.082 12.312 -0.882 1.00 96.12 193 LEU A CA 1
ATOM 1548 C C . LEU A 1 193 ? -2.683 10.929 -1.417 1.00 96.12 193 LEU A C 1
ATOM 1550 O O . LEU A 1 193 ? -3.333 10.421 -2.327 1.00 96.12 193 LEU A O 1
ATOM 1554 N N . PHE A 1 194 ? -1.674 10.284 -0.820 1.00 97.38 194 PHE A N 1
ATOM 1555 C CA . PHE A 1 194 ? -1.230 8.939 -1.204 1.00 97.38 194 PHE A CA 1
ATOM 1556 C C . PHE A 1 194 ? -2.372 7.915 -1.125 1.00 97.38 194 PHE A C 1
ATOM 1558 O O . PHE A 1 194 ? -2.600 7.161 -2.070 1.00 97.38 194 PHE A O 1
ATOM 1565 N N . ASN A 1 195 ? -3.116 7.921 -0.018 1.00 96.75 195 ASN A N 1
ATOM 1566 C CA . ASN A 1 195 ? -4.284 7.077 0.215 1.00 96.75 195 ASN A CA 1
ATOM 1567 C C . ASN A 1 195 ? -5.351 7.264 -0.873 1.00 96.75 195 ASN A C 1
ATOM 1569 O O . ASN A 1 195 ? -5.814 6.285 -1.458 1.00 96.75 195 ASN A O 1
ATOM 1573 N N . SER A 1 196 ? -5.701 8.518 -1.171 1.00 96.81 196 SER A N 1
ATOM 1574 C CA . SER A 1 196 ? -6.719 8.859 -2.171 1.00 96.81 196 SER A CA 1
ATOM 1575 C C . SER A 1 196 ? -6.294 8.434 -3.579 1.00 96.81 196 SER A C 1
ATOM 1577 O O . SER A 1 196 ? -7.058 7.798 -4.296 1.00 96.81 196 SER A O 1
ATOM 1579 N N . VAL A 1 197 ? -5.047 8.717 -3.962 1.00 97.56 197 VAL A N 1
ATOM 1580 C CA . VAL A 1 197 ? -4.491 8.369 -5.280 1.00 97.56 197 VAL A CA 1
ATOM 1581 C C . VAL A 1 197 ? -4.421 6.851 -5.473 1.00 97.56 197 VAL A C 1
ATOM 1583 O O . VAL A 1 197 ? -4.798 6.348 -6.533 1.00 97.56 197 VAL A O 1
ATOM 1586 N N . LEU A 1 198 ? -3.996 6.108 -4.445 1.00 97.19 198 LEU A N 1
ATOM 1587 C CA . LEU A 1 198 ? -3.983 4.647 -4.476 1.00 97.19 198 LEU A CA 1
ATOM 1588 C C . LEU A 1 198 ? -5.400 4.086 -4.597 1.00 97.19 198 LEU A C 1
ATOM 1590 O O . LEU A 1 198 ? -5.624 3.200 -5.421 1.00 97.19 198 LEU A O 1
ATOM 1594 N N . GLN A 1 199 ? -6.351 4.605 -3.814 1.00 97.00 199 GLN A N 1
ATOM 1595 C CA . GLN A 1 199 ? -7.750 4.189 -3.889 1.00 97.00 199 GLN A CA 1
ATOM 1596 C C . GLN A 1 199 ? -8.326 4.422 -5.291 1.00 97.00 199 GLN A C 1
ATOM 1598 O O . GLN A 1 199 ? -8.856 3.476 -5.870 1.00 97.00 199 GLN A O 1
ATOM 1603 N N . CYS A 1 200 ? -8.139 5.611 -5.874 1.00 96.88 200 CYS A N 1
ATOM 1604 C CA . CYS A 1 200 ? -8.588 5.917 -7.235 1.00 96.88 200 CYS A CA 1
ATOM 1605 C C . CYS A 1 200 ? -8.034 4.920 -8.260 1.00 96.88 200 CYS A C 1
ATOM 1607 O O . CYS A 1 200 ? -8.763 4.446 -9.129 1.00 96.88 200 CYS A O 1
ATOM 1609 N N . ARG A 1 201 ? -6.747 4.568 -8.156 1.00 96.94 201 ARG A N 1
ATOM 1610 C CA . ARG A 1 201 ? -6.128 3.610 -9.078 1.00 96.94 201 ARG A CA 1
ATOM 1611 C C . ARG A 1 201 ? -6.671 2.194 -8.909 1.00 96.94 201 ARG A C 1
ATOM 1613 O O . ARG A 1 201 ? -6.918 1.506 -9.898 1.00 96.94 201 ARG A O 1
ATOM 1620 N N . VAL A 1 202 ? -6.857 1.754 -7.666 1.00 96.38 202 VAL A N 1
ATOM 1621 C CA . VAL A 1 202 ? -7.476 0.457 -7.369 1.00 96.38 202 VAL A CA 1
ATOM 1622 C C . VAL A 1 202 ? -8.889 0.415 -7.946 1.00 96.38 202 VAL A C 1
ATOM 1624 O O . VAL A 1 202 ? -9.225 -0.529 -8.652 1.00 96.38 202 VAL A O 1
ATOM 1627 N N . GLU A 1 203 ? -9.700 1.444 -7.710 1.00 95.81 203 GLU A N 1
ATOM 1628 C CA . GLU A 1 203 ? -11.075 1.522 -8.211 1.00 95.81 203 GLU A CA 1
ATOM 1629 C C . GLU A 1 203 ? -11.141 1.539 -9.740 1.00 95.81 203 GLU A C 1
ATOM 1631 O O . GLU A 1 203 ? -11.920 0.776 -10.305 1.00 95.81 203 GLU A O 1
ATOM 1636 N N . ALA A 1 204 ? -10.263 2.288 -10.410 1.00 96.44 204 ALA A N 1
ATOM 1637 C CA . ALA A 1 204 ? -10.186 2.309 -11.869 1.00 96.44 204 ALA A CA 1
ATOM 1638 C C . ALA A 1 204 ? -9.850 0.928 -12.468 1.00 96.44 204 ALA A C 1
ATOM 1640 O O . ALA A 1 204 ? -10.408 0.543 -13.496 1.00 96.44 204 ALA A O 1
ATOM 1641 N N . LEU A 1 205 ? -8.975 0.151 -11.817 1.00 95.38 205 LEU A N 1
ATOM 1642 C CA . LEU A 1 205 ? -8.698 -1.236 -12.211 1.00 95.38 205 LEU A CA 1
ATOM 1643 C C . LEU A 1 205 ? -9.906 -2.150 -11.972 1.00 95.38 205 LEU A C 1
ATOM 1645 O O . LEU A 1 205 ? -10.215 -2.994 -12.813 1.00 95.38 205 LEU A O 1
ATOM 1649 N N . LEU A 1 206 ? -10.608 -1.981 -10.848 1.00 94.31 206 LEU A N 1
ATOM 1650 C CA . LEU A 1 206 ? -11.828 -2.739 -10.557 1.00 94.31 206 LEU A CA 1
ATOM 1651 C C . LEU A 1 206 ? -12.949 -2.430 -11.563 1.00 94.31 206 LEU A C 1
ATOM 1653 O O . LEU A 1 206 ? -13.690 -3.338 -11.937 1.00 94.31 206 LEU A O 1
ATOM 1657 N N . ASP A 1 207 ? -13.076 -1.179 -12.006 1.00 95.56 207 ASP A N 1
ATOM 1658 C CA . ASP A 1 207 ? -14.046 -0.758 -13.027 1.00 95.56 207 ASP A CA 1
ATOM 1659 C C . ASP A 1 207 ? -13.709 -1.314 -14.409 1.00 95.56 207 ASP A C 1
ATOM 1661 O O . ASP A 1 207 ? -14.605 -1.659 -15.176 1.00 95.56 207 ASP A O 1
ATOM 1665 N N . ALA A 1 208 ? -12.422 -1.518 -14.688 1.00 94.12 208 ALA A N 1
ATOM 1666 C CA . ALA A 1 208 ? -11.955 -2.256 -15.857 1.00 94.12 208 ALA A CA 1
ATOM 1667 C C . ALA A 1 208 ? -12.148 -3.783 -15.742 1.00 94.12 208 ALA A C 1
ATOM 1669 O O . ALA A 1 208 ? -11.672 -4.536 -16.591 1.00 94.12 208 ALA A O 1
ATOM 1670 N N . GLY A 1 209 ? -12.817 -4.264 -14.688 1.00 90.81 209 GLY A N 1
ATOM 1671 C CA . GLY A 1 209 ? -13.086 -5.684 -14.463 1.00 90.81 209 GLY A CA 1
ATOM 1672 C C . GLY A 1 209 ? -11.872 -6.484 -13.989 1.00 90.81 209 GLY A C 1
ATOM 1673 O O . GLY A 1 209 ? -11.912 -7.714 -14.007 1.00 90.81 209 GLY A O 1
ATOM 1674 N N . ARG A 1 210 ? -10.787 -5.819 -13.569 1.00 90.44 210 ARG A N 1
ATOM 1675 C CA . ARG A 1 210 ? -9.607 -6.498 -13.020 1.00 90.44 210 ARG A CA 1
ATOM 1676 C C . ARG A 1 210 ? -9.860 -6.935 -11.582 1.00 90.44 210 ARG A C 1
ATOM 1678 O O . ARG A 1 210 ? -10.620 -6.318 -10.836 1.00 90.44 210 ARG A O 1
ATOM 1685 N N . GLU A 1 211 ? -9.150 -7.978 -11.173 1.00 85.94 211 GLU A N 1
ATOM 1686 C CA . GLU A 1 211 ? -9.076 -8.388 -9.775 1.00 85.94 211 GLU A CA 1
ATOM 1687 C C . GLU A 1 211 ? -7.842 -7.785 -9.123 1.00 85.94 211 GLU A C 1
ATOM 1689 O O . GLU A 1 211 ? -6.753 -7.843 -9.688 1.00 85.94 211 GLU A O 1
ATOM 1694 N N . VAL A 1 212 ? -8.001 -7.190 -7.941 1.00 87.25 212 VAL A N 1
ATOM 1695 C CA . VAL A 1 212 ? -6.932 -6.423 -7.292 1.00 87.25 212 VAL A CA 1
ATOM 1696 C C . VAL A 1 212 ? -6.643 -6.968 -5.898 1.00 87.25 212 VAL A C 1
ATOM 1698 O O . VAL A 1 212 ? -7.540 -7.155 -5.071 1.00 87.25 212 VAL A O 1
ATOM 1701 N N . ILE A 1 213 ? -5.360 -7.189 -5.632 1.00 86.25 213 ILE A N 1
ATOM 1702 C CA . ILE A 1 213 ? -4.820 -7.528 -4.321 1.00 86.25 213 ILE A CA 1
ATOM 1703 C C . ILE A 1 213 ? -3.938 -6.370 -3.875 1.00 86.25 213 ILE A C 1
ATOM 1705 O O . ILE A 1 213 ? -2.981 -6.026 -4.558 1.00 86.25 213 ILE A O 1
ATOM 1709 N N . VAL A 1 214 ? -4.230 -5.795 -2.715 1.00 87.06 214 VAL A N 1
ATOM 1710 C CA . VAL A 1 214 ? -3.364 -4.834 -2.036 1.00 87.06 214 VAL A CA 1
ATOM 1711 C C . VAL A 1 214 ? -2.732 -5.536 -0.842 1.00 87.06 214 VAL A C 1
ATOM 1713 O O . VAL A 1 214 ? -3.402 -6.164 -0.028 1.00 87.06 214 VAL A O 1
ATOM 1716 N N . ALA A 1 215 ? -1.416 -5.487 -0.743 1.00 83.62 215 ALA A N 1
ATOM 1717 C CA . ALA A 1 215 ? -0.667 -6.168 0.294 1.00 83.62 215 ALA A CA 1
ATOM 1718 C C . ALA A 1 215 ? 0.438 -5.259 0.818 1.00 83.62 215 ALA A C 1
ATOM 1720 O O . ALA A 1 215 ? 1.107 -4.576 0.046 1.00 83.62 215 ALA A O 1
ATOM 1721 N N . GLY A 1 216 ? 0.650 -5.284 2.130 1.00 79.31 216 GLY A N 1
ATOM 1722 C CA . GLY A 1 216 ? 1.789 -4.630 2.759 1.00 79.31 216 GLY A CA 1
ATOM 1723 C C . GLY A 1 216 ? 1.423 -3.954 4.070 1.00 79.31 216 GLY A C 1
ATOM 1724 O O . GLY A 1 216 ? 0.649 -4.496 4.859 1.00 79.31 216 GLY A O 1
ATOM 1725 N N . ASP A 1 217 ? 2.013 -2.793 4.324 1.00 82.38 217 ASP A N 1
ATOM 1726 C CA . ASP A 1 217 ? 1.818 -2.046 5.564 1.00 82.38 217 ASP A CA 1
ATOM 1727 C C . ASP A 1 217 ? 1.043 -0.760 5.283 1.00 82.38 217 ASP A C 1
ATOM 1729 O O . ASP A 1 217 ? 1.588 0.177 4.700 1.00 82.38 217 ASP A O 1
ATOM 1733 N N . VAL A 1 218 ? -0.227 -0.700 5.700 1.00 86.06 218 VAL A N 1
ATOM 1734 C CA . VAL A 1 218 ? -1.058 0.510 5.544 1.00 86.06 218 VAL A CA 1
ATOM 1735 C C . VAL A 1 218 ? -0.765 1.562 6.627 1.00 86.06 218 VAL A C 1
ATOM 1737 O O . VAL A 1 218 ? -1.212 2.712 6.541 1.00 86.06 218 VAL A O 1
ATOM 1740 N N . ASN A 1 219 ? 0.055 1.228 7.631 1.00 88.06 219 ASN A N 1
ATOM 1741 C CA . ASN A 1 219 ? 0.435 2.135 8.711 1.00 88.06 219 ASN A CA 1
ATOM 1742 C C . ASN A 1 219 ? -0.790 2.737 9.432 1.00 88.06 219 ASN A C 1
ATOM 1744 O O . ASN A 1 219 ? -0.832 3.931 9.742 1.00 88.06 219 ASN A O 1
ATOM 1748 N N . VAL A 1 220 ? -1.836 1.931 9.622 1.00 87.94 220 VAL A N 1
ATOM 1749 C CA . VAL A 1 220 ? -3.064 2.304 10.332 1.00 87.94 220 VAL A CA 1
ATOM 1750 C C . VAL A 1 220 ? -3.717 1.044 10.906 1.00 87.94 220 VAL A C 1
ATOM 1752 O O . VAL A 1 220 ? -3.756 0.009 10.247 1.00 87.94 220 VAL A O 1
ATOM 1755 N N . CYS A 1 221 ? -4.222 1.129 12.136 1.00 89.75 221 CYS A N 1
ATOM 1756 C CA . CYS A 1 221 ? -5.099 0.110 12.718 1.00 89.75 221 CYS A CA 1
ATOM 1757 C C . CYS A 1 221 ? -6.549 0.496 12.410 1.00 89.75 221 CYS A C 1
ATOM 1759 O O . CYS A 1 221 ? -6.944 1.614 12.745 1.00 89.75 221 CYS A O 1
ATOM 1761 N N . HIS A 1 222 ? -7.315 -0.389 11.762 1.00 91.75 222 HIS A N 1
ATOM 1762 C CA . HIS A 1 222 ? -8.670 -0.080 11.289 1.00 91.75 222 HIS A CA 1
ATOM 1763 C C . HIS A 1 222 ? -9.658 0.093 12.439 1.00 91.75 222 HIS A C 1
ATOM 1765 O O . HIS A 1 222 ? -10.345 1.109 12.519 1.00 91.75 222 HIS A O 1
ATOM 1771 N N . ARG A 1 223 ? -9.712 -0.890 13.342 1.00 92.19 223 ARG A N 1
ATOM 1772 C CA . ARG A 1 223 ? -10.639 -0.925 14.475 1.00 92.19 223 ARG A CA 1
ATOM 1773 C C . ARG A 1 223 ? -9.874 -1.044 15.788 1.00 92.19 223 ARG A C 1
ATOM 1775 O O . ARG A 1 223 ? -8.712 -1.439 15.816 1.00 92.19 223 ARG A O 1
ATOM 1782 N N . GLU A 1 224 ? -10.540 -0.740 16.899 1.00 94.81 224 GLU A N 1
ATOM 1783 C CA . GLU A 1 224 ? -9.928 -0.815 18.234 1.00 94.81 224 GLU A CA 1
ATOM 1784 C C . GLU A 1 224 ? -9.354 -2.204 18.552 1.00 94.81 224 GLU A C 1
ATOM 1786 O O . GLU A 1 224 ? -8.308 -2.310 19.185 1.00 94.81 224 GLU A O 1
ATOM 1791 N N . ILE A 1 225 ? -9.998 -3.271 18.062 1.00 90.62 225 ILE A N 1
ATOM 1792 C CA . ILE A 1 225 ? -9.547 -4.663 18.223 1.00 90.62 225 ILE A CA 1
ATOM 1793 C C . ILE A 1 225 ? -8.177 -4.944 17.575 1.00 90.62 225 ILE A C 1
ATOM 1795 O O . ILE A 1 225 ? -7.512 -5.918 17.939 1.00 90.62 225 ILE A O 1
ATOM 1799 N N . ASP A 1 226 ? -7.755 -4.105 16.627 1.00 88.31 226 ASP A N 1
ATOM 1800 C CA . ASP A 1 226 ? -6.469 -4.197 15.931 1.00 88.31 226 ASP A CA 1
ATOM 1801 C C . ASP A 1 226 ? -5.348 -3.437 16.654 1.00 88.31 226 ASP A C 1
ATOM 1803 O O . ASP A 1 226 ? -4.187 -3.550 16.268 1.00 88.31 226 ASP A O 1
ATOM 1807 N N . HIS A 1 227 ? -5.673 -2.679 17.706 1.00 87.50 227 HIS A N 1
ATOM 1808 C CA . HIS A 1 227 ? -4.724 -1.854 18.445 1.00 87.50 227 HIS A CA 1
ATOM 1809 C C . HIS A 1 227 ? -4.500 -2.398 19.863 1.00 87.50 227 HIS A C 1
ATOM 1811 O O . HIS A 1 227 ? -5.430 -2.857 20.524 1.00 87.50 227 HIS A O 1
ATOM 1817 N N . CYS A 1 228 ? -3.260 -2.348 20.359 1.00 84.88 228 CYS A N 1
ATOM 1818 C CA . CYS A 1 228 ? -2.939 -2.864 21.694 1.00 84.88 228 CYS A CA 1
ATOM 1819 C C . CYS A 1 228 ? -3.444 -1.959 22.831 1.00 84.88 228 CYS A C 1
ATOM 1821 O O . CYS A 1 228 ? -3.844 -2.473 23.871 1.00 84.88 228 CYS A O 1
ATOM 1823 N N . ASP A 1 229 ? -3.468 -0.639 22.621 1.00 89.44 229 ASP A N 1
ATOM 1824 C CA . ASP A 1 229 ? -4.070 0.338 23.543 1.00 89.44 229 ASP A CA 1
ATOM 1825 C C . ASP A 1 229 ? -4.825 1.459 22.792 1.00 89.44 229 ASP A C 1
ATOM 1827 O O . ASP A 1 229 ? -4.262 2.522 22.510 1.00 89.44 229 ASP A O 1
ATOM 1831 N N . PRO A 1 230 ? -6.074 1.216 22.349 1.00 92.31 230 PRO A N 1
ATOM 1832 C CA . PRO A 1 230 ? -6.824 2.186 21.551 1.00 92.31 230 PRO A CA 1
ATOM 1833 C C . PRO A 1 230 ? -7.118 3.482 22.317 1.00 92.31 230 PRO A C 1
ATOM 1835 O O . PRO A 1 230 ? -7.128 4.556 21.721 1.00 92.31 230 PRO A O 1
ATOM 1838 N N . ARG A 1 231 ? -7.298 3.405 23.642 1.00 92.75 231 ARG A N 1
ATOM 1839 C CA . ARG A 1 231 ? -7.599 4.573 24.481 1.00 92.75 231 ARG A CA 1
ATOM 1840 C C . ARG A 1 231 ? -6.411 5.515 24.570 1.00 92.75 231 ARG A C 1
ATOM 1842 O O . ARG A 1 231 ? -6.601 6.725 24.469 1.00 92.75 231 ARG A O 1
ATOM 1849 N N . GLN A 1 232 ? -5.207 4.975 24.760 1.00 91.50 232 GLN A N 1
ATOM 1850 C CA . GLN A 1 232 ? -4.000 5.793 24.758 1.00 91.50 232 GLN A CA 1
ATOM 1851 C C . GLN A 1 232 ? -3.764 6.412 23.376 1.00 91.50 232 GLN A C 1
ATOM 1853 O O . GLN A 1 232 ? -3.531 7.612 23.296 1.00 91.50 232 GLN A O 1
ATOM 1858 N N . SER A 1 233 ? -3.974 5.653 22.290 1.00 90.25 233 SER A N 1
ATOM 1859 C CA . SER A 1 233 ? -3.900 6.199 20.926 1.00 90.25 233 SER A CA 1
ATOM 1860 C C . SER A 1 233 ? -4.845 7.387 20.712 1.00 90.25 233 SER A C 1
ATOM 1862 O O . SER A 1 233 ? -4.427 8.367 20.099 1.00 90.25 233 SER A O 1
ATOM 1864 N N . CYS A 1 234 ? -6.084 7.340 21.216 1.00 92.81 234 CYS A N 1
ATOM 1865 C CA . CYS A 1 234 ? -6.992 8.486 21.124 1.00 92.81 234 CYS A CA 1
ATOM 18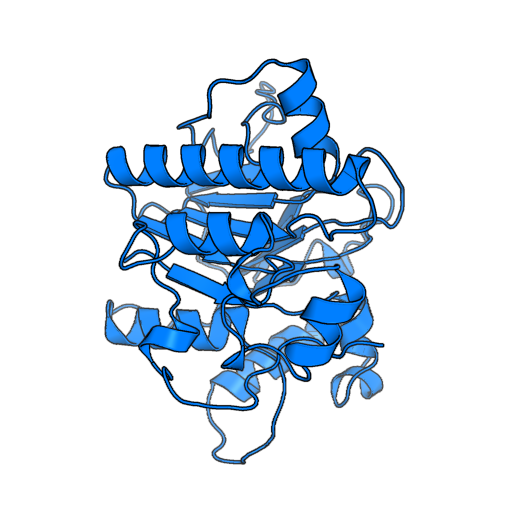66 C C . CYS A 1 234 ? -6.452 9.708 21.870 1.00 92.81 234 CYS A C 1
ATOM 1868 O O . CYS A 1 234 ? -6.484 10.802 21.321 1.00 92.81 234 CYS A O 1
ATOM 1870 N N . LYS A 1 235 ? -5.911 9.532 23.081 1.00 92.12 235 LYS A N 1
ATOM 1871 C CA . LYS A 1 235 ? -5.326 10.637 23.857 1.00 92.12 235 LYS A CA 1
ATOM 1872 C C . LYS A 1 235 ? -4.122 11.259 23.155 1.00 92.12 235 LYS A C 1
ATOM 1874 O O . LYS A 1 235 ? -4.069 12.475 23.035 1.00 92.12 235 LYS A O 1
ATOM 1879 N N . ASP A 1 236 ? -3.203 10.430 22.664 1.00 89.06 236 ASP A N 1
ATOM 1880 C CA . ASP A 1 236 ? -1.966 10.880 22.010 1.00 89.06 236 ASP A CA 1
ATOM 1881 C C . ASP A 1 236 ? -2.229 11.656 20.712 1.00 89.06 236 ASP A C 1
ATOM 1883 O O . ASP A 1 236 ? -1.392 12.438 20.274 1.00 89.06 236 ASP A O 1
ATOM 1887 N N . ASN A 1 237 ? -3.383 11.416 20.082 1.00 87.75 237 ASN A N 1
ATOM 1888 C CA . ASN A 1 237 ? -3.790 12.052 18.829 1.00 87.75 237 ASN A CA 1
ATOM 1889 C C . ASN A 1 237 ? -4.970 13.023 19.019 1.00 87.75 237 ASN A C 1
ATOM 1891 O O . ASN A 1 237 ? -5.560 13.443 18.028 1.00 87.75 237 ASN A O 1
ATOM 1895 N N . GLU A 1 238 ? -5.339 13.339 20.267 1.00 92.12 238 GLU A N 1
ATOM 1896 C CA . GLU A 1 238 ? -6.440 14.251 20.619 1.00 92.12 238 GLU A CA 1
ATOM 1897 C C . GLU A 1 238 ? -7.786 13.904 19.940 1.00 92.12 238 GLU A C 1
ATOM 1899 O O . GLU A 1 238 ? -8.556 14.772 19.530 1.00 92.12 238 GLU A O 1
ATOM 1904 N N . LEU A 1 239 ? -8.085 12.607 19.819 1.00 93.00 239 LEU A N 1
ATOM 1905 C CA . LEU A 1 239 ? -9.286 12.085 19.161 1.00 93.00 239 LEU A CA 1
ATOM 1906 C C . LEU A 1 239 ? -10.427 11.866 20.162 1.00 93.00 239 LEU A C 1
ATOM 1908 O O . LEU A 1 239 ? -10.203 11.343 21.257 1.00 93.00 239 LEU A O 1
ATOM 1912 N N . GLN A 1 240 ? -11.661 12.191 19.760 1.00 93.56 240 GLN A N 1
ATOM 1913 C CA . GLN A 1 240 ? -12.860 11.862 20.541 1.00 93.56 240 GLN A CA 1
ATOM 1914 C C . GLN A 1 240 ? -13.160 10.364 20.456 1.00 93.56 240 GLN A C 1
ATOM 1916 O O . GLN A 1 240 ? -13.288 9.695 21.482 1.00 93.56 240 GLN A O 1
ATOM 1921 N N . GLU A 1 241 ? -13.194 9.826 19.239 1.00 95.12 241 GLU A N 1
ATOM 1922 C CA . GLU A 1 241 ? -13.367 8.402 18.979 1.00 95.12 241 GLU A CA 1
ATOM 1923 C C . GLU A 1 241 ? -12.154 7.814 18.257 1.00 95.12 241 GLU A C 1
ATOM 1925 O O . GLU A 1 241 ? -11.469 8.483 17.483 1.00 95.12 241 GLU A O 1
ATOM 1930 N N . PHE A 1 242 ? -11.899 6.515 18.443 1.00 93.44 242 PHE A N 1
ATOM 1931 C CA . PHE A 1 242 ? -10.811 5.845 17.727 1.00 93.44 242 PHE A CA 1
ATOM 1932 C C . PHE A 1 242 ? -10.982 5.981 16.209 1.00 93.44 242 PHE A C 1
ATOM 1934 O O . PHE A 1 242 ? -10.007 6.201 15.501 1.00 93.44 242 PHE A O 1
ATOM 1941 N N . GLY A 1 243 ? -12.210 5.937 15.695 1.00 94.00 243 GLY A N 1
ATOM 1942 C CA . GLY A 1 243 ? -12.484 6.120 14.269 1.00 94.00 243 GLY A CA 1
ATOM 1943 C C . GLY A 1 243 ? -12.173 7.518 13.721 1.00 94.00 243 GLY A C 1
ATOM 1944 O O . GLY A 1 243 ? -12.123 7.672 12.505 1.00 94.00 243 GLY A O 1
ATOM 1945 N N . ASP A 1 244 ? -11.936 8.534 14.561 1.00 94.31 244 ASP A N 1
ATOM 1946 C CA . ASP A 1 244 ? -11.874 9.922 14.092 1.00 94.31 244 ASP A CA 1
ATOM 1947 C C . ASP A 1 244 ? -10.648 10.280 13.264 1.00 94.31 244 ASP A C 1
ATOM 1949 O O . ASP A 1 244 ? -10.698 11.243 12.491 1.00 94.31 244 ASP A O 1
ATOM 1953 N N . GLN A 1 245 ? -9.579 9.493 13.383 1.00 92.44 245 GLN A N 1
ATOM 1954 C CA . GLN A 1 245 ? -8.343 9.716 12.649 1.00 92.44 245 GLN A CA 1
ATOM 1955 C C . GLN A 1 245 ? -8.599 9.674 11.127 1.00 92.44 245 GLN A C 1
ATOM 1957 O O . GLN A 1 245 ? -9.145 8.679 10.638 1.00 92.44 245 GLN A O 1
ATOM 1962 N N . PRO A 1 246 ? -8.137 10.665 10.337 1.00 93.12 246 PRO A N 1
ATOM 1963 C CA . PRO A 1 246 ? -8.390 10.713 8.891 1.00 93.12 246 PRO A CA 1
ATOM 1964 C C . PRO A 1 246 ? -7.986 9.439 8.137 1.00 93.12 246 PRO A C 1
ATOM 1966 O O . PRO A 1 246 ? -8.716 8.962 7.271 1.00 93.12 246 PRO A O 1
ATOM 1969 N N . ALA A 1 247 ? -6.866 8.816 8.519 1.00 92.81 247 ALA A N 1
ATOM 1970 C CA . ALA A 1 247 ? -6.423 7.552 7.932 1.00 92.81 247 ALA A CA 1
ATOM 1971 C C . ALA A 1 247 ? -7.381 6.376 8.213 1.00 92.81 247 ALA A C 1
ATOM 1973 O O . ALA A 1 247 ? -7.498 5.483 7.377 1.00 92.81 247 ALA A O 1
ATOM 1974 N N . ARG A 1 248 ? -8.067 6.363 9.366 1.00 94.62 248 ARG A N 1
ATOM 1975 C CA . ARG A 1 248 ? -9.058 5.333 9.723 1.00 94.62 248 ARG A CA 1
ATOM 1976 C C . ARG A 1 248 ? -10.369 5.563 8.975 1.00 94.62 248 ARG A C 1
ATOM 1978 O O . ARG A 1 248 ? -10.902 4.610 8.416 1.00 94.62 248 ARG A O 1
ATOM 1985 N N . LYS A 1 249 ? -10.809 6.823 8.860 1.00 95.88 249 LYS A N 1
ATOM 1986 C CA . LYS A 1 249 ? -11.963 7.223 8.031 1.00 95.88 249 LYS A CA 1
ATOM 1987 C C . LYS A 1 249 ? -11.772 6.838 6.565 1.00 95.88 249 LYS A C 1
ATOM 1989 O O . LYS A 1 249 ? -12.665 6.254 5.965 1.00 95.88 249 LYS A O 1
ATOM 1994 N N . TRP A 1 250 ? -10.588 7.093 6.008 1.00 96.38 250 TRP A N 1
ATOM 1995 C CA . TRP A 1 250 ? -10.246 6.627 4.663 1.00 96.38 250 TRP A CA 1
ATOM 1996 C C . TRP A 1 250 ? -10.283 5.096 4.555 1.00 96.38 250 TRP A C 1
ATOM 1998 O O . TRP A 1 250 ? -10.825 4.552 3.596 1.00 96.38 250 TRP A O 1
ATOM 2008 N N . LEU A 1 251 ? -9.731 4.374 5.536 1.00 95.00 251 LEU A N 1
ATOM 2009 C CA . LEU A 1 251 ? -9.734 2.913 5.478 1.00 95.00 251 LEU A CA 1
ATOM 2010 C C . LEU A 1 251 ? -11.163 2.347 5.548 1.00 95.00 251 LEU A C 1
ATOM 2012 O O . LEU A 1 251 ? -11.461 1.368 4.867 1.00 95.00 251 LEU A O 1
ATOM 2016 N N . ASP A 1 252 ? -12.059 3.007 6.286 1.00 95.12 252 ASP A N 1
ATOM 2017 C CA . ASP A 1 252 ? -13.495 2.727 6.259 1.00 95.12 252 ASP A CA 1
ATOM 2018 C C . ASP A 1 252 ? -14.105 2.927 4.868 1.00 95.12 252 ASP A C 1
ATOM 2020 O O . ASP A 1 252 ? -14.914 2.100 4.469 1.00 95.12 252 ASP A O 1
ATOM 2024 N N . THR A 1 253 ? -13.727 3.955 4.100 1.00 96.31 253 THR A N 1
ATOM 2025 C CA . THR A 1 253 ? -14.237 4.136 2.724 1.00 96.31 253 THR A CA 1
ATOM 2026 C C . THR A 1 253 ? -13.590 3.194 1.714 1.00 96.31 253 THR A C 1
ATOM 2028 O O . THR A 1 253 ? -14.155 2.945 0.654 1.00 96.31 253 THR A O 1
ATOM 2031 N N . PHE A 1 254 ? -12.404 2.671 2.017 1.00 95.62 254 PHE A N 1
ATOM 2032 C CA . PHE A 1 254 ? -11.694 1.727 1.159 1.00 95.62 254 PHE A CA 1
ATOM 2033 C C . PHE A 1 254 ? -12.218 0.289 1.321 1.00 95.62 254 PHE A C 1
ATOM 2035 O O . PHE A 1 254 ? -12.322 -0.460 0.342 1.00 95.62 254 PHE A O 1
ATOM 2042 N N . LEU A 1 255 ? -12.589 -0.092 2.548 1.00 93.94 255 LEU A N 1
ATOM 2043 C CA . LEU A 1 255 ? -13.000 -1.446 2.919 1.00 93.94 255 LEU A CA 1
ATOM 2044 C C . LEU A 1 255 ? -14.521 -1.639 2.969 1.00 93.94 255 LEU A C 1
ATOM 2046 O O . LEU A 1 255 ? -15.277 -0.779 3.410 1.00 93.94 255 LEU A O 1
ATOM 2050 N N . ALA A 1 256 ? -14.975 -2.827 2.582 1.00 89.69 256 ALA A N 1
ATOM 2051 C CA . ALA A 1 256 ? -16.349 -3.271 2.750 1.00 89.69 256 ALA A CA 1
ATOM 2052 C C . ALA A 1 256 ? -16.765 -3.214 4.237 1.00 89.69 256 ALA A C 1
ATOM 2054 O O . ALA A 1 256 ? -15.957 -3.541 5.111 1.00 89.69 256 ALA A O 1
ATOM 2055 N N . PRO A 1 257 ? -18.025 -2.852 4.541 1.00 93.19 257 PRO A N 1
ATOM 2056 C CA . PRO A 1 257 ? -19.142 -2.712 3.601 1.00 93.19 257 PRO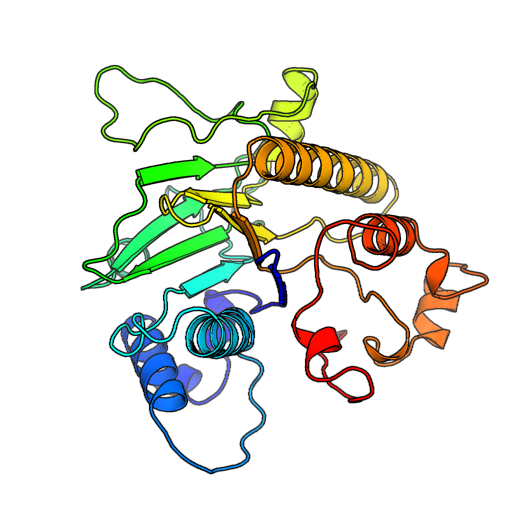 A CA 1
ATOM 2057 C C . PRO A 1 257 ? -19.233 -1.362 2.871 1.00 93.19 257 PRO A C 1
ATOM 2059 O O . PRO A 1 257 ? -19.979 -1.277 1.901 1.00 93.19 257 PRO A O 1
ATOM 2062 N N . ASN A 1 258 ? -18.506 -0.327 3.300 1.00 94.44 258 ASN A N 1
ATOM 2063 C CA . ASN A 1 258 ? -18.633 1.013 2.709 1.00 94.44 258 ASN A CA 1
ATOM 2064 C C . ASN A 1 258 ? -17.815 1.160 1.416 1.00 94.44 258 ASN A C 1
ATOM 2066 O O . ASN A 1 258 ? -18.218 1.868 0.499 1.00 94.44 258 ASN A O 1
ATOM 2070 N N . GLY A 1 259 ? -16.670 0.483 1.354 1.00 93.31 259 GLY A N 1
ATOM 2071 C CA . GLY A 1 259 ? -15.778 0.420 0.206 1.00 93.31 259 GLY A CA 1
ATOM 2072 C C . GLY A 1 259 ? -15.847 -0.898 -0.559 1.00 93.31 259 GLY A C 1
ATOM 2073 O O . GLY A 1 259 ? -16.623 -1.808 -0.258 1.00 93.31 259 GLY A O 1
ATOM 2074 N N . ARG A 1 260 ? -14.997 -1.015 -1.583 1.00 91.94 260 ARG A N 1
ATOM 2075 C CA . ARG A 1 260 ? -15.001 -2.164 -2.507 1.00 91.94 260 ARG A CA 1
ATOM 2076 C C . ARG A 1 260 ? -14.007 -3.258 -2.138 1.00 91.94 260 ARG A C 1
ATOM 2078 O O . ARG A 1 260 ? -14.163 -4.374 -2.641 1.00 91.94 260 ARG A O 1
ATOM 2085 N N . MET A 1 261 ? -12.998 -2.959 -1.320 1.00 92.00 261 MET A N 1
ATOM 2086 C CA . MET A 1 261 ? -11.957 -3.912 -0.929 1.00 92.00 261 MET A CA 1
ATOM 2087 C C . MET A 1 261 ? -12.379 -4.720 0.293 1.00 92.00 261 MET A C 1
ATOM 2089 O O . MET A 1 261 ? -13.160 -4.257 1.112 1.00 92.00 261 MET A O 1
ATOM 2093 N N . VAL A 1 262 ? -11.869 -5.940 0.442 1.00 85.62 262 VAL A N 1
ATOM 2094 C CA . VAL A 1 262 ? -12.199 -6.794 1.590 1.00 85.62 262 VAL A CA 1
ATOM 2095 C C . VAL A 1 262 ? -10.947 -7.025 2.424 1.00 85.62 262 VAL A C 1
ATOM 2097 O O . VAL A 1 262 ? -9.933 -7.501 1.907 1.00 85.62 262 VAL A O 1
ATOM 2100 N N . ASP A 1 263 ? -11.028 -6.726 3.723 1.00 84.50 263 ASP A N 1
ATOM 2101 C CA . ASP A 1 263 ? -10.008 -7.144 4.682 1.00 84.50 263 ASP A CA 1
ATOM 2102 C C . ASP A 1 263 ? -10.128 -8.655 4.901 1.00 84.50 263 ASP A C 1
ATOM 2104 O O . ASP A 1 263 ? -11.091 -9.157 5.490 1.00 84.50 263 ASP A O 1
ATOM 2108 N N . MET A 1 264 ? -9.142 -9.403 4.409 1.00 78.56 264 MET A N 1
ATOM 2109 C CA . MET A 1 264 ? -9.174 -10.860 4.492 1.00 78.56 264 MET A CA 1
ATOM 2110 C C . MET A 1 264 ? -8.897 -11.383 5.898 1.00 78.56 264 MET A C 1
ATOM 2112 O O . MET A 1 264 ? -9.408 -12.442 6.263 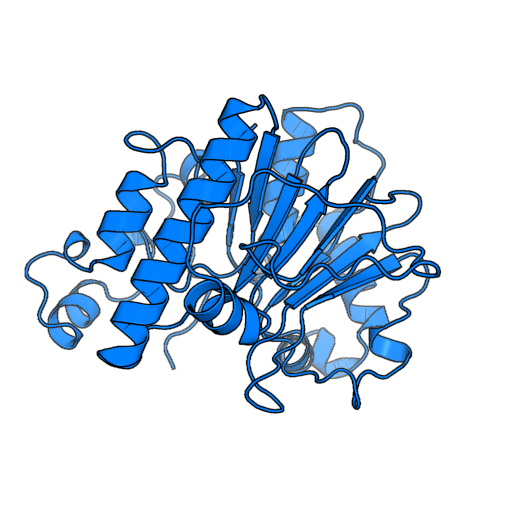1.00 78.56 264 MET A O 1
ATOM 2116 N N . CYS A 1 265 ? -8.116 -10.652 6.693 1.00 78.75 265 CYS A N 1
ATOM 2117 C CA . CYS A 1 265 ? -7.850 -11.009 8.078 1.00 78.75 265 CYS A CA 1
ATOM 2118 C C . CYS A 1 265 ? -9.158 -10.988 8.873 1.00 78.75 265 CYS A C 1
ATOM 2120 O O . CYS A 1 265 ? -9.540 -12.002 9.459 1.00 78.75 265 CYS A O 1
ATOM 2122 N N . ARG A 1 266 ? -9.897 -9.875 8.804 1.00 81.25 266 ARG A N 1
ATOM 2123 C CA . ARG A 1 266 ? -11.165 -9.707 9.525 1.00 81.25 266 ARG A CA 1
ATOM 2124 C C . ARG A 1 266 ? -12.328 -10.472 8.896 1.00 81.25 266 ARG A C 1
ATOM 2126 O O . ARG A 1 266 ? -13.222 -10.884 9.624 1.00 81.25 266 ARG A O 1
ATOM 2133 N N . LYS A 1 267 ? -12.285 -10.789 7.598 1.00 80.81 267 LYS A N 1
ATOM 2134 C CA . LYS A 1 267 ? -13.251 -11.718 6.984 1.00 80.81 267 LYS A CA 1
ATOM 2135 C C . LYS A 1 267 ? -13.178 -13.128 7.580 1.00 80.81 267 LYS A C 1
ATOM 2137 O O . LYS A 1 267 ? -14.217 -13.739 7.804 1.00 80.81 267 LYS A O 1
ATOM 2142 N N . PHE A 1 268 ? -11.975 -13.658 7.810 1.00 76.94 268 PHE A N 1
ATOM 2143 C CA . PHE A 1 268 ? -11.807 -15.009 8.366 1.00 76.94 268 PHE A CA 1
ATOM 2144 C C . PHE A 1 268 ? -11.770 -15.039 9.895 1.00 76.94 268 PHE A C 1
ATOM 2146 O O . PHE A 1 268 ? -12.122 -16.052 10.496 1.00 76.94 268 PHE A O 1
ATOM 2153 N N . TRP A 1 269 ? -11.350 -13.943 10.526 1.00 80.12 269 TRP A N 1
ATOM 2154 C CA . TRP A 1 269 ? -11.165 -13.849 11.972 1.00 80.12 269 TRP A CA 1
ATOM 2155 C C . TRP A 1 269 ? -11.784 -12.563 12.543 1.00 80.12 269 TRP A C 1
ATOM 2157 O O . TRP A 1 269 ? -11.067 -11.767 13.154 1.00 80.12 269 TRP A O 1
ATOM 2167 N N . PRO A 1 270 ? -13.102 -12.342 12.376 1.00 86.06 270 PRO A N 1
ATOM 2168 C CA . PRO A 1 270 ? -13.742 -11.065 12.708 1.00 86.06 270 PRO A CA 1
ATOM 2169 C C . PRO A 1 270 ? -13.504 -10.654 14.165 1.00 86.06 270 PRO A C 1
ATOM 2171 O O . PRO A 1 270 ? -12.985 -9.572 14.424 1.00 86.06 270 PRO A O 1
ATOM 2174 N N . GLU A 1 271 ? -13.723 -11.576 15.103 1.00 91.81 271 GLU A N 1
ATOM 2175 C CA . GLU A 1 271 ? -13.684 -11.302 16.547 1.00 91.81 271 GLU A CA 1
ATOM 2176 C C . GLU A 1 271 ? -12.360 -11.683 17.227 1.00 91.81 271 GLU A C 1
ATOM 2178 O O . GLU A 1 271 ? -12.219 -11.603 18.452 1.00 91.81 271 GLU A O 1
ATOM 2183 N N . ARG A 1 272 ? -11.359 -12.147 16.465 1.00 83.19 272 ARG A N 1
ATOM 2184 C CA . ARG A 1 272 ? -10.111 -12.631 17.065 1.00 83.19 272 ARG A CA 1
ATOM 2185 C C . ARG A 1 272 ? -9.266 -11.454 17.550 1.00 83.19 272 ARG A C 1
ATOM 2187 O O . ARG A 1 272 ? -8.808 -10.622 16.767 1.00 83.19 272 ARG A O 1
ATOM 2194 N N . LYS A 1 273 ? -9.036 -11.408 18.860 1.00 84.19 273 LYS A N 1
ATOM 2195 C CA . LYS A 1 273 ? -8.187 -10.410 19.522 1.00 84.19 273 LYS A CA 1
ATOM 2196 C C . LYS A 1 273 ? -6.705 -10.788 19.430 1.00 84.19 273 LYS A C 1
ATOM 2198 O O . LYS A 1 273 ? -6.367 -11.954 19.221 1.00 84.19 273 LYS A O 1
ATOM 2203 N N . GLY A 1 274 ? -5.825 -9.803 19.618 1.00 77.94 274 GLY A N 1
ATOM 2204 C CA . GLY A 1 274 ? -4.376 -10.019 19.713 1.00 77.94 274 GLY A CA 1
ATOM 2205 C C . GLY A 1 274 ? -3.682 -10.330 18.384 1.00 77.94 274 GLY A C 1
ATOM 2206 O O . GLY A 1 274 ? -2.575 -10.861 18.385 1.00 77.94 274 GLY A O 1
ATOM 2207 N N . MET A 1 275 ? -4.317 -10.020 17.251 1.00 77.00 275 MET A N 1
ATOM 2208 C CA . MET A 1 275 ? -3.751 -10.205 15.908 1.00 77.00 275 MET A CA 1
ATOM 2209 C C . MET A 1 275 ? -2.861 -9.023 15.493 1.00 77.00 275 MET A C 1
ATOM 2211 O O . MET A 1 275 ? -3.024 -8.455 14.418 1.00 77.00 275 MET A O 1
ATOM 2215 N N . PHE A 1 276 ? -1.942 -8.620 16.370 1.00 75.88 276 PHE A N 1
ATOM 2216 C CA . PHE A 1 276 ? -1.086 -7.458 16.140 1.00 75.88 276 PHE A CA 1
ATOM 2217 C C . PHE A 1 276 ? 0.081 -7.806 15.215 1.00 75.88 276 PHE A C 1
ATOM 2219 O O . PHE A 1 276 ? 0.742 -8.830 15.395 1.00 75.88 276 PHE A O 1
ATOM 2226 N N . THR A 1 277 ? 0.362 -6.928 14.254 1.00 68.12 277 THR A N 1
ATOM 2227 C CA . THR A 1 277 ? 1.425 -7.119 13.253 1.00 68.12 277 THR A CA 1
ATOM 2228 C C . THR A 1 277 ? 2.646 -6.227 13.487 1.00 68.12 277 THR A C 1
ATOM 2230 O O . THR A 1 277 ? 3.683 -6.431 12.859 1.00 68.12 277 THR A O 1
ATOM 2233 N N . CYS A 1 278 ? 2.577 -5.297 14.440 1.00 65.44 278 CYS A N 1
ATOM 2234 C CA . CYS A 1 278 ? 3.678 -4.426 14.845 1.00 65.44 278 CYS A CA 1
ATOM 2235 C C . CYS A 1 278 ? 3.706 -4.290 16.377 1.00 65.44 278 CYS A C 1
ATOM 2237 O O . CYS A 1 278 ? 2.664 -4.377 17.027 1.00 65.44 278 CYS A O 1
ATOM 2239 N N . LYS A 1 279 ? 4.894 -4.087 16.959 1.00 55.69 279 LYS A N 1
ATOM 2240 C CA . LYS A 1 279 ? 5.036 -3.655 18.356 1.00 55.69 279 LYS A CA 1
ATOM 2241 C C . LYS A 1 279 ? 5.237 -2.143 18.361 1.00 55.69 279 LYS A C 1
ATOM 2243 O O . LYS A 1 279 ? 6.155 -1.668 17.700 1.00 55.69 279 LYS A O 1
ATOM 2248 N N . LEU A 1 280 ? 4.406 -1.417 19.108 1.00 49.72 280 LEU A N 1
ATOM 2249 C CA . LEU A 1 280 ? 4.727 -0.042 19.490 1.00 49.72 280 LEU A CA 1
ATOM 2250 C C . LEU A 1 280 ? 6.003 -0.105 20.344 1.00 49.72 280 LEU A C 1
ATOM 2252 O O . LEU A 1 280 ? 6.069 -0.909 21.279 1.00 49.72 280 LEU A O 1
ATOM 2256 N N . GLY A 1 281 ? 7.036 0.614 19.907 1.00 40.41 281 GLY A N 1
ATOM 2257 C CA . GLY A 1 281 ? 8.319 0.721 20.605 1.00 40.41 281 GLY A CA 1
ATOM 2258 C C . GLY A 1 281 ? 8.236 1.612 21.830 1.00 40.41 281 GLY A C 1
ATOM 2259 O O . GLY A 1 281 ? 7.319 2.459 21.871 1.00 40.41 281 GLY A O 1
#

Radius of gyration: 18.51 Å; Cα contacts (8 Å, |Δi|>4): 476; chains: 1; bounding box: 43×47×52 Å

Solvent-accessible surface area (backbone atoms only — not comparable to full-atom values): 16043 Å² total; per-residue (Å²): 116,46,40,37,38,54,31,51,81,20,69,73,54,49,42,73,37,87,75,40,49,78,67,70,42,74,75,55,46,58,52,49,53,52,53,67,72,73,70,68,97,66,98,71,96,69,86,64,42,51,49,60,53,50,50,56,49,44,49,71,79,39,66,87,59,78,86,66,79,79,55,48,71,42,26,47,52,34,50,37,79,94,69,63,47,63,80,75,55,58,41,91,67,37,49,64,48,69,12,49,30,73,80,48,88,62,39,45,8,22,38,38,37,34,38,65,93,60,70,62,66,14,56,44,43,34,66,48,55,74,73,66,72,92,48,99,84,56,85,65,42,52,87,84,69,55,56,46,95,68,57,71,67,60,38,48,60,65,38,30,46,5,34,20,29,34,37,29,60,82,74,37,35,40,36,39,35,44,44,58,63,79,81,51,72,74,37,45,54,51,34,52,50,51,52,51,42,45,48,49,22,53,50,46,36,45,73,70,71,48,28,44,35,44,34,33,36,70,66,70,60,76,50,62,66,53,40,95,55,44,69,58,53,17,61,79,66,75,38,91,45,75,61,64,45,67,71,29,48,49,49,47,54,44,25,55,91,74,21,84,33,34,53,50,63,49,71,77,40,68,84,60,69,82,73,59,79,73,79,88,128

pLDDT: mean 73.52, std 21.37, range [25.02, 97.56]

Mean predicted aligned error: 10.22 Å

Secondary structure (DSSP, 8-state):
--EEEE--B-HHHHTTSTTHHHH--HHHHHHHHHHHHH----------HHHHHHHHHHHHH-GGGTT-PPPEEEE-----GGG--HHHH--TTEEEEEE--SSSTTS--EEEEEETT---SEEEESSSSTT----TT--------------HHHHHHHHTT--EEEEE-SS-EEEEEEPPPP-SHHHHHHHHHHHHHHHHHHHHHHHTT--EEEEEE-SS--SGGGSS-HHHHHHHTT-SSGGGSHHHHHHHHHBTTTSSBEEHHHHH-TT-----SS---

Nearest PDB structures (foldseek):
  6wcd-assembly1_A  TM=7.796E-01  e=8.278E-17  Xenopus laevis
  5j8n-assembly1_A  TM=8.364E-01  e=7.694E-13  Methanosarcina mazei Go1
  3g91-assembly1_A  TM=8.119E-01  e=2.373E-12  Methanothermobacter thermautotrophicus str. Delta H
  3g4t-assembly1_A  TM=7.876E-01  e=4.724E-12  Methanothermobacter thermautotrophicus str. Delta H
  2jc5-assembly1_A  TM=8.123E-01  e=6.630E-10  Neisseria meningitidis

Foldseek 3Di:
DFEEKEDDAEPQCVCVDPPNVVVVAPLVVLVVVQVVLPDDPDPDDDQDIFVSLVVVVCCVVPVVVVPDGDKDKYKQHLAAPVRDDCSNCPRPQWHKDKFHAQDDRRAIIMMIIDGPPQDFQAKDQALACLPDDPDVPDPHRDDPDQGDDDDSVLRCVLRNRRFWMWTHRVQAIEIRGDQQADDDDVSLVSRLVNLVRNLSSQVSCVVVVHHYYYYHHNNDQQDPLQDPCLPVVCVVVVHPDSCPRSSNVSVVCCDPPNHDHHHSCCVVVVPDHPSYNDDDD